Protein AF-A0A4U0YJL1-F1 (afdb_monomer_lite)

Organism: NCBI:txid653930

Radius of gyration: 24.0 Å; chains: 1; bounding box: 56×60×81 Å

Foldseek 3Di:
DDDDPPPPPPVVPPDPDDDDDDDDDDPPDPPVVVVVVVVVVVVVVVVVVPPDDDDDPPDPPVVVVVLVVLLCVLVVLLCVLLQLLQVVLLVDDPVVLVVLLVVLVVLLLLLLLLLLQQCLVQVPDPVSVVVLLVLLLLLLVLLLVLLLVLLQVVWDFFDDDDDDPPPPVVVVQLVVVLVSSVVSSNNSSVVNVVVCCVPPVNVVSNPLVVSLSSSSSSNSSVVNPDDDDPVLPPPSLVVLLVSLLVSLLVSLVVSCVVVVDDSLLSQLLSLLQLVLSNSLSLCCVLVNSSRSSSSNSNSSVLCVVLLVCLQPPCNGRVSSSLSSNGLCLQPSCLVSNPNRHPPVCSSSSNSRNVVSNVRRSSRSSSSSSVD

Secondary structure (DSSP, 8-state):
---SSSSSSSSSSS---------------HHHHHHHHHHHHHHHHHHHHT----------HHHHHHHHHHHHHHHHHHHHHHHHHHHHHHHS-HHHHHHHHHTHHHHHHHHHHHHHHHHTTGGGSHHHHHHHHHHHHHHHHHHHHHHHHHHGGG--PPPP-------TTTTHHHHHHHHHHHHHHHHHHHHHHTTGGGSHHHHHHT-HHHHHHHHHHHHHHHHTT----GGGG-HHHHHHHHHHHHHHHHHHHHHHHHH---HHHHHHHHTSTT-HHHHHHHHHHHH-HHHHHHHHHHHHHHHHHHHHHHHHHTTT-HHHHHHHHGGGGGTTSHHHHHHHS-GGGHHHHHHHHHHHHHHHHHHHHHHHTT-

InterPro domains:
  IPR005642 Lysine exporter LysO [PF03956] (206-367)
  IPR005642 Lysine exporter LysO [PTHR35804] (76-370)

pLDDT: mean 77.35, std 21.07, range [23.14, 98.25]

Sequence (371 aa):
MPGFCFQALEAERRSNTITASCRTIPVSSGYKVKTLCAIVRALHDLKKSLRLSSFHFSIKSCSVSAQLSNILAAILPILLSLLVGYLVGKRLPKPVVKPLLRCITPVVWIILFVIGLDSGATFSSLASGMEVLKQSALYAFTISAVVFACLMPLNRPGTAQEDSPGGWLGLWHPVKECLIAFGLVLLGAFAWRLQWHDNGIGAALINISGWLYALLFLIGLDLAQVVISRSWLAPRVLKIPLVVMLASMLAGVLLSWITGERLAVALALSTGFGWFSLSGALAGQYLGEAYGSVALLTDLMRELIGLTVVFMLGRNFANSSIGVCGATAMDTTLPFVRQACHYEYVPTAIISGLILTIAAPFFMLFFLSFV

Structure (mmCIF, N/CA/C/O backbone):
data_AF-A0A4U0YJL1-F1
#
_entry.id   AF-A0A4U0YJL1-F1
#
loop_
_atom_site.group_PDB
_atom_site.id
_atom_site.type_symbol
_atom_site.label_atom_id
_atom_site.label_alt_id
_atom_site.label_comp_id
_atom_site.label_asym_id
_atom_site.label_entity_id
_atom_site.label_seq_id
_atom_site.pdbx_PDB_ins_code
_atom_site.Cartn_x
_atom_site.Cartn_y
_atom_site.Cartn_z
_atom_site.occupancy
_atom_site.B_iso_or_equiv
_atom_site.auth_seq_id
_atom_site.auth_comp_id
_atom_site.auth_asym_id
_atom_site.auth_atom_id
_atom_site.pdbx_PDB_model_num
ATOM 1 N N . MET A 1 1 ? -21.663 27.249 -34.106 1.00 27.66 1 MET A N 1
ATOM 2 C CA . MET A 1 1 ? -21.865 26.720 -35.471 1.00 27.66 1 MET A CA 1
ATOM 3 C C . MET A 1 1 ? -20.709 25.775 -35.784 1.00 27.66 1 MET A C 1
ATOM 5 O O . MET A 1 1 ? -19.583 26.252 -35.843 1.00 27.66 1 MET A O 1
ATOM 9 N N . PRO A 1 2 ? -20.941 24.452 -35.840 1.00 30.98 2 PRO A N 1
ATOM 10 C CA . PRO A 1 2 ? -19.898 23.449 -36.042 1.00 30.98 2 PRO A CA 1
ATOM 11 C C . PRO A 1 2 ? -19.727 23.147 -37.538 1.00 30.98 2 PRO A C 1
ATOM 13 O O . PRO A 1 2 ? -20.715 22.946 -38.236 1.00 30.98 2 PRO A O 1
ATOM 16 N N . GLY A 1 3 ? -18.488 23.113 -38.034 1.00 32.19 3 GLY A N 1
ATOM 17 C CA . GLY A 1 3 ? -18.248 22.927 -39.470 1.00 32.19 3 GLY A CA 1
ATOM 18 C C . GLY A 1 3 ? -16.808 22.651 -39.895 1.00 32.19 3 GLY A C 1
ATOM 19 O O . GLY A 1 3 ? -16.464 23.013 -41.008 1.00 32.19 3 GLY A O 1
ATOM 20 N N . PHE A 1 4 ? -15.965 22.036 -39.051 1.00 30.52 4 PHE A N 1
ATOM 21 C CA . PHE A 1 4 ? -14.590 21.683 -39.459 1.00 30.52 4 PHE A CA 1
ATOM 22 C C . PHE A 1 4 ? -14.041 20.336 -38.945 1.00 30.52 4 PHE A C 1
ATOM 24 O O . PHE A 1 4 ? -12.902 19.999 -39.241 1.00 30.52 4 PHE A O 1
ATOM 31 N N . CYS A 1 5 ? -14.837 19.511 -38.250 1.00 30.34 5 CYS A N 1
ATOM 32 C CA . CYS A 1 5 ? -14.374 18.202 -37.745 1.00 30.34 5 CYS A CA 1
ATOM 33 C C . CYS A 1 5 ? -14.858 16.992 -38.580 1.00 30.34 5 CYS A C 1
ATOM 35 O O . CYS A 1 5 ? -14.596 15.848 -38.227 1.00 30.34 5 CYS A O 1
ATOM 37 N N . PHE A 1 6 ? -15.571 17.219 -39.693 1.00 30.83 6 PHE A N 1
ATOM 38 C CA . PHE A 1 6 ? -16.243 16.149 -40.452 1.00 30.83 6 PHE A CA 1
ATOM 39 C C . PHE A 1 6 ? -15.461 15.635 -41.680 1.00 30.83 6 PHE A C 1
ATOM 41 O O . PHE A 1 6 ? -15.874 14.665 -42.295 1.00 30.83 6 PHE A O 1
ATOM 48 N N . GLN A 1 7 ? -14.305 16.218 -42.027 1.00 32.03 7 GLN A N 1
ATOM 49 C CA . GLN A 1 7 ? -13.545 15.823 -43.231 1.00 32.03 7 GLN A CA 1
ATOM 50 C C . GLN A 1 7 ? -12.387 14.836 -42.996 1.00 32.03 7 GLN A C 1
ATOM 52 O O . GLN A 1 7 ? -11.824 14.338 -43.966 1.00 32.03 7 GLN A O 1
ATOM 57 N N . ALA A 1 8 ? -12.060 14.479 -41.749 1.00 30.86 8 ALA A N 1
ATOM 58 C CA . ALA A 1 8 ? -11.008 13.492 -41.462 1.00 30.86 8 ALA A CA 1
ATOM 59 C C . ALA A 1 8 ? -11.530 12.048 -41.293 1.00 30.86 8 ALA A C 1
ATOM 61 O O . ALA A 1 8 ? -10.750 11.106 -41.358 1.00 30.86 8 ALA A O 1
ATOM 62 N N . LEU A 1 9 ? -12.844 11.853 -41.122 1.00 31.67 9 LEU A N 1
ATOM 63 C CA . LEU A 1 9 ? -13.452 10.537 -40.855 1.00 31.67 9 LEU A CA 1
ATOM 64 C C . LEU A 1 9 ? -14.005 9.823 -42.102 1.00 31.67 9 LEU A C 1
ATOM 66 O O . LEU A 1 9 ? -14.476 8.691 -42.007 1.00 31.67 9 LEU A O 1
ATOM 70 N N . GLU A 1 10 ? -13.923 10.447 -43.279 1.00 31.47 10 GLU A N 1
ATOM 71 C CA . GLU A 1 10 ? -14.532 9.925 -44.513 1.00 31.47 10 GLU A CA 1
ATOM 72 C C . GLU A 1 10 ? -13.505 9.417 -45.547 1.00 31.47 10 GLU A C 1
ATOM 74 O O . GLU A 1 10 ? -13.876 8.776 -46.530 1.00 31.47 10 GLU A O 1
ATOM 79 N N . ALA A 1 11 ? -12.203 9.603 -45.286 1.00 28.95 11 ALA A N 1
ATOM 80 C CA . ALA A 1 11 ? -11.114 9.122 -46.145 1.00 28.95 11 ALA A CA 1
ATOM 81 C C . ALA A 1 11 ? -10.660 7.678 -45.840 1.00 28.95 11 ALA A C 1
ATOM 83 O O . ALA A 1 11 ? -10.087 7.021 -46.705 1.00 28.95 11 ALA A O 1
ATOM 84 N N . GLU A 1 12 ? -10.967 7.135 -44.658 1.00 31.17 12 GLU A N 1
ATOM 85 C CA . GLU A 1 12 ? -10.506 5.796 -44.244 1.00 31.17 12 GLU A CA 1
ATOM 86 C C . GLU A 1 12 ? -11.541 4.682 -44.505 1.00 31.17 12 GLU A C 1
ATOM 88 O O . GLU A 1 12 ? -11.289 3.497 -44.302 1.00 31.17 12 GLU A O 1
ATOM 93 N N . ARG A 1 13 ? -12.718 5.039 -45.042 1.00 28.03 13 ARG A N 1
ATOM 94 C CA . ARG A 1 13 ? -13.830 4.103 -45.297 1.00 28.03 13 ARG A CA 1
ATOM 95 C C . ARG A 1 13 ? -13.840 3.476 -46.699 1.00 28.03 13 ARG A C 1
ATOM 97 O O . ARG A 1 13 ? -14.778 2.748 -47.017 1.00 28.03 13 ARG A O 1
ATOM 104 N N . ARG A 1 14 ? -12.840 3.745 -47.552 1.00 29.80 14 ARG A N 1
ATOM 105 C CA . ARG A 1 14 ? -12.815 3.291 -48.964 1.00 29.80 14 ARG A CA 1
ATOM 106 C C . ARG A 1 14 ? -11.673 2.358 -49.387 1.00 29.80 14 ARG A C 1
ATOM 108 O O . ARG A 1 14 ? -11.650 1.982 -50.552 1.00 29.80 14 ARG A O 1
ATOM 115 N N . SER A 1 15 ? -10.817 1.881 -48.484 1.00 30.56 15 SER A N 1
ATOM 116 C CA . SER A 1 15 ? -9.787 0.882 -48.831 1.00 30.56 15 SER A CA 1
ATOM 117 C C . SER A 1 15 ? -9.902 -0.371 -47.972 1.00 30.56 15 SER A C 1
ATOM 119 O O . SER A 1 15 ? -9.110 -0.602 -47.068 1.00 30.56 15 SER A O 1
ATOM 121 N N . ASN A 1 16 ? -10.909 -1.194 -48.265 1.00 30.31 16 ASN A N 1
ATOM 122 C CA . ASN A 1 16 ? -11.100 -2.501 -47.643 1.00 30.31 16 ASN A CA 1
ATOM 123 C C . ASN A 1 16 ? -11.061 -3.588 -48.725 1.00 30.31 16 ASN A C 1
ATOM 125 O O . ASN A 1 16 ? -12.113 -4.024 -49.181 1.00 30.31 16 ASN A O 1
ATOM 129 N N . THR A 1 17 ? -9.877 -4.020 -49.182 1.00 29.83 17 THR A N 1
ATOM 130 C CA . THR A 1 17 ? -9.726 -5.322 -49.873 1.00 29.83 17 THR A CA 1
ATOM 131 C C . THR A 1 17 ? -8.270 -5.806 -49.905 1.00 29.83 17 THR A C 1
ATOM 133 O O . THR A 1 17 ? -7.644 -5.801 -50.955 1.00 29.83 17 THR A O 1
ATOM 136 N N . ILE A 1 18 ? -7.710 -6.271 -48.781 1.00 28.45 18 ILE A N 1
ATOM 137 C CA . ILE A 1 18 ? -6.584 -7.223 -48.832 1.00 28.45 18 ILE A CA 1
ATOM 138 C C . ILE A 1 18 ? -6.816 -8.317 -47.786 1.00 28.45 18 ILE A C 1
ATOM 140 O O . ILE A 1 18 ? -6.882 -8.078 -46.584 1.00 28.45 18 ILE A O 1
ATOM 144 N N . THR A 1 19 ? -6.984 -9.529 -48.301 1.00 27.89 19 THR A N 1
ATOM 145 C CA . THR A 1 19 ? -7.097 -10.827 -47.631 1.00 27.89 19 THR A CA 1
ATOM 146 C C . THR A 1 19 ? -6.155 -10.988 -46.433 1.00 27.89 19 THR A C 1
ATOM 148 O O . THR A 1 19 ? -4.940 -11.105 -46.599 1.00 27.89 19 THR A O 1
ATOM 151 N N . ALA A 1 20 ? -6.719 -11.070 -45.224 1.00 27.89 20 ALA A N 1
ATOM 152 C CA . ALA A 1 20 ? -5.988 -11.421 -44.012 1.00 27.89 20 ALA A CA 1
ATOM 153 C C . ALA A 1 20 ? -5.677 -12.929 -43.996 1.00 27.89 20 ALA A C 1
ATOM 155 O O . ALA A 1 20 ? -6.536 -13.765 -43.715 1.00 27.89 20 ALA A O 1
ATOM 156 N N . SER A 1 21 ? -4.427 -13.270 -44.308 1.00 23.64 21 SER A N 1
ATOM 157 C CA . SER A 1 21 ? -3.859 -14.594 -44.061 1.00 23.64 21 SER A CA 1
ATOM 158 C C . SER A 1 21 ? -3.691 -14.788 -42.553 1.00 23.64 21 SER A C 1
ATOM 160 O O . SER A 1 21 ? -2.898 -14.110 -41.898 1.00 23.64 21 SER A O 1
ATOM 162 N N . CYS A 1 22 ? -4.482 -15.698 -41.992 1.00 24.08 22 CYS A N 1
ATOM 163 C CA . CYS A 1 22 ? -4.437 -16.090 -40.593 1.00 24.08 22 CYS A CA 1
ATOM 164 C C . CYS A 1 22 ? -3.150 -16.903 -40.343 1.00 24.08 22 CYS A C 1
ATOM 166 O O . CYS A 1 22 ? -3.126 -18.118 -40.535 1.00 24.08 22 CYS A O 1
ATOM 168 N N . ARG A 1 23 ? -2.050 -16.249 -39.941 1.00 23.14 23 ARG A N 1
ATOM 169 C CA . ARG A 1 23 ? -0.886 -16.955 -39.381 1.00 23.14 23 ARG A CA 1
ATOM 170 C C . ARG A 1 23 ? -1.176 -17.318 -37.930 1.00 23.14 23 ARG A C 1
ATOM 172 O O . ARG A 1 23 ? -1.026 -16.515 -37.017 1.00 23.14 23 ARG A O 1
ATOM 179 N N . THR A 1 24 ? -1.579 -18.566 -37.746 1.00 26.48 24 THR A N 1
ATOM 180 C CA . THR A 1 24 ? -1.563 -19.292 -36.478 1.00 26.48 24 THR A CA 1
ATOM 181 C C . THR A 1 24 ? -0.169 -19.242 -35.845 1.00 26.48 24 THR A C 1
ATOM 183 O O . THR A 1 24 ? 0.785 -19.780 -36.407 1.00 26.48 24 THR A O 1
ATOM 186 N N . ILE A 1 25 ? -0.055 -18.639 -34.662 1.00 25.47 25 ILE A N 1
ATOM 187 C CA . ILE A 1 25 ? 1.076 -18.855 -33.750 1.00 25.47 25 ILE A CA 1
ATOM 188 C C . ILE A 1 25 ? 0.811 -20.194 -33.039 1.00 25.47 25 ILE A C 1
ATOM 190 O O . ILE A 1 25 ? -0.226 -20.325 -32.382 1.00 25.47 25 ILE A O 1
ATOM 194 N N . PRO A 1 26 ? 1.679 -21.215 -33.156 1.00 26.78 26 PRO A N 1
ATOM 195 C CA . PRO A 1 26 ? 1.437 -22.499 -32.517 1.00 26.78 26 PRO A CA 1
ATOM 196 C C . PRO A 1 26 ? 1.794 -22.407 -31.029 1.00 26.78 26 PRO A C 1
ATOM 198 O O . PRO A 1 26 ? 2.960 -22.478 -30.644 1.00 26.78 26 PRO A O 1
ATOM 201 N N . VAL A 1 27 ? 0.783 -22.282 -30.165 1.00 32.94 27 VAL A N 1
ATOM 202 C CA . VAL A 1 27 ? 0.954 -22.505 -28.722 1.00 32.94 27 VAL A CA 1
ATOM 203 C C . VAL A 1 27 ? 1.063 -24.010 -28.484 1.00 32.94 27 VAL A C 1
ATOM 205 O O . VAL A 1 27 ? 0.084 -24.734 -28.304 1.00 32.94 27 VAL A O 1
ATOM 208 N N . SER A 1 28 ? 2.303 -24.483 -28.498 1.00 31.45 28 SER A N 1
ATOM 209 C CA . SER A 1 28 ? 2.712 -25.802 -28.029 1.00 31.45 28 SER A CA 1
ATOM 210 C C . SER A 1 28 ? 2.463 -25.929 -26.515 1.00 31.45 28 SER A C 1
ATOM 212 O O . SER A 1 28 ? 3.336 -25.651 -25.694 1.00 31.45 28 SER A O 1
ATOM 214 N N . SER A 1 29 ? 1.265 -26.365 -26.114 1.00 35.97 29 SER A N 1
ATOM 215 C CA . SER A 1 29 ? 1.038 -26.923 -24.769 1.00 35.97 29 SER A CA 1
ATOM 216 C C . SER A 1 29 ? -0.163 -27.878 -24.724 1.00 35.97 29 SER A C 1
ATOM 218 O O . SER A 1 29 ? -1.090 -27.735 -23.929 1.00 35.97 29 SER A O 1
ATOM 220 N N . GLY A 1 30 ? -0.154 -28.900 -25.586 1.00 34.06 30 GLY A N 1
ATOM 221 C CA . GLY A 1 30 ? -1.216 -29.918 -25.666 1.00 34.06 30 GLY A CA 1
ATOM 222 C C . GLY A 1 30 ? -1.377 -30.802 -24.416 1.00 34.06 30 GLY A C 1
ATOM 223 O O . GLY A 1 30 ? -2.385 -31.494 -24.283 1.00 34.06 30 GLY A O 1
ATOM 224 N N . TYR A 1 31 ? -0.427 -30.760 -23.474 1.00 32.09 31 TYR A N 1
ATOM 225 C CA . TYR A 1 31 ? -0.461 -31.586 -22.262 1.00 32.09 31 TYR A CA 1
ATOM 226 C C . TYR A 1 31 ? -1.196 -30.932 -21.080 1.00 32.09 31 TYR A C 1
ATOM 228 O O . TYR A 1 31 ? -1.848 -31.640 -20.318 1.00 32.09 31 TYR A O 1
ATOM 236 N N . LYS A 1 32 ? -1.192 -29.595 -20.946 1.00 40.09 32 LYS A N 1
ATOM 237 C CA . LYS A 1 32 ? -1.897 -28.906 -19.842 1.00 40.09 32 LYS A CA 1
ATOM 238 C C . LYS A 1 32 ? -3.412 -28.785 -20.070 1.00 40.09 32 LYS A C 1
ATOM 240 O O . LYS A 1 32 ? -4.177 -28.769 -19.109 1.00 40.09 32 LYS A O 1
ATOM 245 N N . VAL A 1 33 ? -3.859 -28.776 -21.330 1.00 45.12 33 VAL A N 1
ATOM 246 C CA . VAL A 1 33 ? -5.280 -28.627 -21.705 1.00 45.12 33 VAL A CA 1
ATOM 247 C C . VAL A 1 33 ? -6.111 -29.870 -21.360 1.00 45.12 33 VAL A C 1
ATOM 249 O O . VAL A 1 33 ? -7.264 -29.746 -20.950 1.00 45.12 33 VAL A O 1
ATOM 252 N N . LYS A 1 34 ? -5.535 -31.078 -21.460 1.00 37.28 34 LYS A N 1
ATOM 253 C CA . LYS A 1 34 ? -6.260 -32.330 -21.173 1.00 37.28 34 LYS A CA 1
ATOM 254 C C . LYS A 1 34 ? -6.580 -32.492 -19.684 1.00 37.28 34 LYS A C 1
ATOM 256 O O . LYS A 1 34 ? -7.707 -32.851 -19.349 1.00 37.28 34 LYS A O 1
ATOM 261 N N . THR A 1 35 ? -5.640 -32.149 -18.801 1.00 43.28 35 THR A N 1
ATOM 262 C CA . THR A 1 35 ? -5.840 -32.192 -17.342 1.00 43.28 35 THR A CA 1
ATOM 263 C C . THR A 1 35 ? -6.870 -31.155 -16.887 1.00 43.28 35 THR A C 1
ATOM 265 O O . THR A 1 35 ? -7.720 -31.450 -16.051 1.00 43.28 35 THR A O 1
ATOM 268 N N . LEU A 1 36 ? -6.871 -29.969 -17.505 1.00 43.31 36 LEU A N 1
ATOM 269 C CA . LEU A 1 36 ? -7.849 -28.915 -17.226 1.00 43.31 36 LEU A CA 1
ATOM 270 C C . LEU A 1 36 ? -9.262 -29.290 -17.712 1.00 43.31 36 LEU A C 1
ATOM 272 O O . LEU A 1 36 ? -10.237 -29.090 -16.992 1.00 43.31 36 LEU A O 1
ATOM 276 N N . CYS A 1 37 ? -9.380 -29.910 -18.893 1.00 43.81 37 CYS A N 1
ATOM 277 C CA . CYS A 1 37 ? -10.652 -30.433 -19.410 1.00 43.81 37 CYS A CA 1
ATOM 278 C C . CYS A 1 37 ? -11.257 -31.526 -18.516 1.00 43.81 37 CYS A C 1
ATOM 280 O O . CYS A 1 37 ? -12.480 -31.606 -18.409 1.00 43.81 37 CYS A O 1
ATOM 282 N N . ALA A 1 38 ? -10.422 -32.357 -17.884 1.00 47.56 38 ALA A N 1
ATOM 283 C CA . ALA A 1 38 ? -10.876 -33.397 -16.963 1.00 47.56 38 ALA A CA 1
ATOM 284 C C . ALA A 1 38 ? -11.448 -32.803 -15.663 1.00 47.56 38 ALA A C 1
ATOM 286 O O . ALA A 1 38 ? -12.509 -33.227 -15.211 1.00 47.56 38 ALA A O 1
ATOM 287 N N . ILE A 1 39 ? -10.806 -31.765 -15.115 1.00 49.09 39 ILE A N 1
ATOM 288 C CA . ILE A 1 39 ? -11.263 -31.066 -13.902 1.00 49.09 39 ILE A CA 1
ATOM 289 C C . ILE A 1 39 ? -12.550 -30.272 -14.174 1.00 49.09 39 ILE A C 1
ATOM 291 O O . ILE A 1 39 ? -13.485 -30.314 -13.377 1.00 49.09 39 ILE A O 1
ATOM 295 N N . VAL A 1 40 ? -12.650 -29.605 -15.329 1.00 49.06 40 VAL A N 1
ATOM 296 C CA . VAL A 1 40 ? -13.860 -28.865 -15.733 1.00 49.06 40 VAL A CA 1
ATOM 297 C C . VAL A 1 40 ? -15.042 -29.807 -15.981 1.00 49.06 40 VAL A C 1
ATOM 299 O O . VAL A 1 40 ? -16.160 -29.484 -15.584 1.00 49.06 40 VAL A O 1
ATOM 302 N N . ARG A 1 41 ? -14.814 -30.995 -16.563 1.00 52.41 41 ARG A N 1
ATOM 303 C CA . ARG A 1 41 ? -15.857 -32.030 -16.685 1.00 52.41 41 ARG A CA 1
ATOM 304 C C . ARG A 1 41 ? -16.306 -32.561 -15.325 1.00 52.41 41 ARG A C 1
ATOM 306 O O . ARG A 1 41 ? -17.505 -32.615 -15.088 1.00 52.41 41 ARG A O 1
ATOM 313 N N . ALA A 1 42 ? -15.373 -32.837 -14.412 1.00 49.50 42 ALA A N 1
ATOM 314 C CA . ALA A 1 42 ? -15.702 -33.283 -13.057 1.00 49.50 42 ALA A CA 1
ATOM 315 C C . ALA A 1 42 ? -16.530 -32.240 -12.276 1.00 49.50 42 ALA A C 1
ATOM 317 O O . ALA A 1 42 ? -17.482 -32.597 -11.586 1.00 49.50 42 ALA A O 1
ATOM 318 N N . LEU A 1 43 ? -16.229 -30.945 -12.431 1.00 47.34 43 LEU A N 1
ATOM 319 C CA . LEU A 1 43 ? -16.996 -29.848 -11.821 1.00 47.34 43 LEU A CA 1
ATOM 320 C C . LEU A 1 43 ? -18.366 -29.635 -12.488 1.00 47.34 43 LEU A C 1
ATOM 322 O O . LEU A 1 43 ? -19.338 -29.292 -11.812 1.00 47.34 43 LEU A O 1
ATOM 326 N N . HIS A 1 44 ? -18.466 -29.865 -13.799 1.00 50.06 44 HIS A N 1
ATOM 327 C CA . HIS A 1 44 ? -19.732 -29.821 -14.533 1.00 50.06 44 HIS A CA 1
ATOM 328 C C . HIS A 1 44 ? -20.667 -30.976 -14.132 1.00 50.06 44 HIS A C 1
ATOM 330 O O . HIS A 1 44 ? -21.866 -30.757 -13.941 1.00 50.06 44 HIS A O 1
ATOM 336 N N . ASP A 1 45 ? -20.124 -32.176 -13.919 1.00 53.38 45 ASP A N 1
ATOM 337 C CA . ASP A 1 45 ? -20.879 -33.329 -13.417 1.00 53.38 45 ASP A CA 1
ATOM 338 C C . ASP A 1 45 ? -21.306 -33.138 -11.950 1.00 53.38 45 ASP A C 1
ATOM 340 O O . ASP A 1 45 ? -22.438 -33.474 -11.590 1.00 53.38 45 ASP A O 1
ATOM 344 N N . LEU A 1 46 ? -20.484 -32.469 -11.126 1.00 49.22 46 LEU A N 1
ATOM 345 C CA . LEU A 1 46 ? -20.856 -32.067 -9.760 1.00 49.22 46 LEU A CA 1
ATOM 346 C C . LEU A 1 46 ? -22.021 -31.059 -9.746 1.00 49.22 46 LEU A C 1
ATOM 348 O O . LEU A 1 46 ? -22.946 -31.180 -8.942 1.00 49.22 46 LEU A O 1
ATOM 352 N N . LYS A 1 47 ? -22.020 -30.091 -10.674 1.00 45.53 47 LYS A N 1
ATOM 353 C CA . LYS A 1 47 ? -23.105 -29.107 -10.849 1.00 45.53 47 LYS A CA 1
ATOM 354 C C . LYS A 1 47 ? -24.410 -29.763 -11.306 1.00 45.53 47 LYS A C 1
ATOM 356 O O . LYS A 1 47 ? -25.485 -29.347 -10.878 1.00 45.53 47 LYS A O 1
ATOM 361 N N . LYS A 1 48 ? -24.329 -30.801 -12.145 1.00 50.78 48 LYS A N 1
ATOM 362 C CA . LYS A 1 48 ? -25.496 -31.570 -12.608 1.00 50.78 48 LYS A CA 1
ATOM 363 C C . LYS A 1 48 ? -26.128 -32.397 -11.479 1.00 50.78 48 LYS A C 1
ATOM 365 O O . LYS A 1 48 ? -27.344 -32.567 -11.470 1.00 50.78 48 LYS A O 1
ATOM 370 N N . SER A 1 49 ? -25.323 -32.836 -10.508 1.00 47.50 49 SER A N 1
ATOM 371 C CA . SER A 1 49 ? -25.774 -33.568 -9.314 1.00 47.50 49 SER A CA 1
ATOM 372 C C . SER A 1 49 ? -26.541 -32.689 -8.307 1.00 47.50 49 SER A C 1
ATOM 374 O O . SER A 1 49 ? -27.441 -33.167 -7.624 1.00 47.50 49 SER A O 1
ATOM 376 N N . LEU A 1 50 ? -26.256 -31.381 -8.249 1.00 48.59 50 LEU A N 1
ATOM 377 C CA . LEU A 1 50 ? -26.730 -30.489 -7.177 1.00 48.59 50 LEU A CA 1
ATOM 378 C C . LEU A 1 50 ? -28.057 -29.737 -7.431 1.00 48.59 50 LEU A C 1
ATOM 380 O O . LEU A 1 50 ? -28.406 -28.913 -6.596 1.00 48.59 50 LEU A O 1
ATOM 384 N N . ARG A 1 51 ? -28.795 -29.994 -8.532 1.00 44.03 51 ARG A N 1
ATOM 385 C CA . ARG A 1 51 ? -30.130 -29.409 -8.880 1.00 44.03 51 ARG A CA 1
ATOM 386 C C . ARG A 1 51 ? -30.459 -28.044 -8.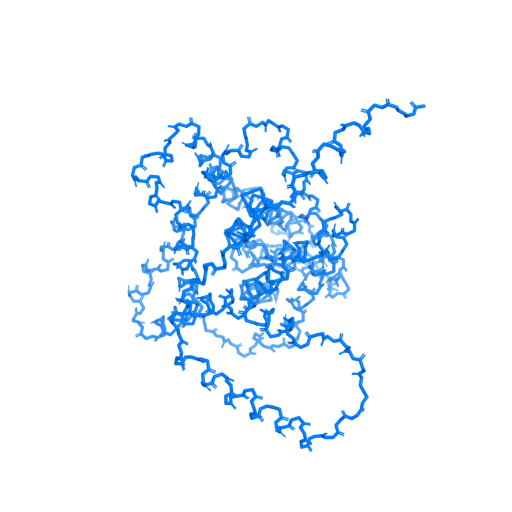222 1.00 44.03 51 ARG A C 1
ATOM 388 O O . ARG A 1 51 ? -31.510 -27.879 -7.611 1.00 44.03 51 ARG A O 1
ATOM 395 N N . LEU A 1 52 ? -29.596 -27.040 -8.372 1.00 41.69 52 LEU A N 1
ATOM 396 C CA . LEU A 1 52 ? -29.886 -25.676 -7.918 1.00 41.69 52 LEU A CA 1
ATOM 397 C C . LEU A 1 52 ? -30.427 -24.872 -9.100 1.00 41.69 52 LEU A C 1
ATOM 399 O O . LEU A 1 52 ? -29.685 -24.396 -9.959 1.00 41.69 52 LEU A O 1
ATOM 403 N N . SER A 1 53 ? -31.755 -24.798 -9.170 1.00 38.62 53 SER A N 1
ATOM 404 C CA . SER A 1 53 ? -32.499 -23.985 -10.125 1.00 38.62 53 SER A CA 1
ATOM 405 C C . SER A 1 53 ? -32.648 -22.545 -9.628 1.00 38.62 53 SER A C 1
ATOM 407 O O . SER A 1 53 ? -33.066 -22.311 -8.498 1.00 38.62 53 SER A O 1
ATOM 409 N N . SER A 1 54 ? -32.424 -21.610 -10.552 1.00 34.69 54 SER A N 1
ATOM 410 C CA . SER A 1 54 ? -32.659 -20.160 -10.479 1.00 34.69 54 SER A CA 1
ATOM 411 C C . SER A 1 54 ? -31.491 -19.304 -9.967 1.00 34.69 54 SER A C 1
ATOM 413 O O . SER A 1 54 ? -31.305 -19.085 -8.783 1.00 34.69 54 SER A O 1
ATOM 415 N N . PHE A 1 55 ? -30.692 -18.816 -10.919 1.00 31.00 55 PHE A N 1
ATOM 416 C CA . PHE A 1 55 ? -30.282 -17.412 -11.044 1.00 31.00 55 PHE A CA 1
ATOM 417 C C . PHE A 1 55 ? -29.696 -17.263 -12.457 1.00 31.00 55 PHE A C 1
ATOM 419 O O . PHE A 1 55 ? -28.673 -17.861 -12.794 1.00 31.00 55 PHE A O 1
ATOM 426 N N . HIS A 1 56 ? -30.411 -16.564 -13.340 1.00 29.56 56 HIS A N 1
ATOM 427 C CA . HIS A 1 56 ? -30.067 -16.456 -14.760 1.00 29.56 56 HIS A CA 1
ATOM 428 C C . HIS A 1 56 ? -29.038 -15.333 -14.961 1.00 29.56 56 HIS A C 1
ATOM 430 O O . HIS A 1 56 ? -29.368 -14.225 -15.366 1.00 29.56 56 HIS A O 1
ATOM 436 N N . PHE A 1 57 ? -27.773 -15.611 -14.640 1.00 33.03 57 PHE A N 1
ATOM 437 C CA . PHE A 1 57 ? -26.649 -14.762 -15.031 1.00 33.03 57 PHE A CA 1
ATOM 438 C C . PHE A 1 57 ? -26.119 -15.280 -16.370 1.00 33.03 57 PHE A C 1
ATOM 440 O O . PHE A 1 57 ? -25.367 -16.254 -16.430 1.00 33.03 57 PHE A O 1
ATOM 447 N N . SER A 1 58 ? -26.575 -14.675 -17.468 1.00 28.73 58 SER A N 1
ATOM 448 C CA . SER A 1 58 ? -26.103 -14.996 -18.816 1.00 28.73 58 SER A CA 1
ATOM 449 C C . SER A 1 58 ? -24.710 -14.401 -19.038 1.00 28.73 58 SER A C 1
ATOM 451 O O . SER A 1 58 ? -24.542 -13.454 -19.805 1.00 28.73 58 SER A O 1
ATOM 453 N N . ILE A 1 59 ? -23.688 -14.956 -18.378 1.00 41.38 59 ILE A N 1
ATOM 454 C CA . ILE A 1 59 ? -22.310 -14.751 -18.824 1.00 41.38 59 ILE A CA 1
ATOM 455 C C . ILE A 1 59 ? -22.055 -15.705 -19.981 1.00 41.38 59 ILE A C 1
ATOM 457 O O . ILE A 1 59 ? -22.176 -16.924 -19.835 1.00 41.38 59 ILE A O 1
ATOM 461 N N . LYS A 1 60 ? -21.653 -15.162 -21.133 1.00 36.75 60 LYS A N 1
ATOM 462 C CA . LYS A 1 60 ? -21.029 -15.949 -22.202 1.00 36.75 60 LYS A CA 1
ATOM 463 C C . LYS A 1 60 ? -19.914 -16.801 -21.580 1.00 36.75 60 LYS A C 1
ATOM 465 O O . LYS A 1 60 ? -18.876 -16.267 -21.197 1.00 36.75 60 LYS A O 1
ATOM 470 N N . SER A 1 61 ? -20.112 -18.119 -21.495 1.00 43.91 61 SER A N 1
ATOM 471 C CA . SER A 1 61 ? -19.155 -19.059 -20.879 1.00 43.91 61 SER A CA 1
ATOM 472 C C . SER A 1 61 ? -17.750 -18.990 -21.492 1.00 43.91 61 SER A C 1
ATOM 474 O O . SER A 1 61 ? -16.780 -19.262 -20.797 1.00 43.91 61 SER A O 1
ATOM 476 N N . CYS A 1 62 ? -17.628 -18.560 -22.754 1.00 41.28 62 CYS A N 1
ATOM 477 C CA . CYS A 1 62 ? -16.340 -18.370 -23.427 1.00 41.28 62 CYS A CA 1
ATOM 478 C C . CYS A 1 62 ? -15.545 -17.162 -22.894 1.00 41.28 62 CYS A C 1
ATOM 480 O O . CYS A 1 62 ? -14.321 -17.142 -22.987 1.00 41.28 62 CYS A O 1
ATOM 482 N N . SER A 1 63 ? -16.232 -16.167 -22.323 1.00 55.19 63 SER A N 1
ATOM 483 C CA . SER A 1 63 ? -15.588 -15.022 -21.683 1.00 55.19 63 SER A CA 1
ATOM 484 C C . SER A 1 63 ? -15.048 -15.442 -20.318 1.00 55.19 63 SER A C 1
ATOM 486 O O . SER A 1 63 ? -13.853 -15.311 -20.076 1.00 55.19 63 SER A O 1
ATOM 488 N N . VAL A 1 64 ? -15.894 -16.056 -19.477 1.00 60.88 64 VAL A N 1
ATOM 489 C CA . VAL A 1 64 ? -15.544 -16.435 -18.093 1.00 60.88 64 VAL A CA 1
ATOM 490 C C . VAL A 1 64 ? -14.321 -17.335 -18.041 1.00 60.88 64 VAL A C 1
ATOM 492 O O . VAL A 1 64 ? -13.455 -17.129 -17.199 1.00 60.88 64 VAL A O 1
ATOM 495 N N . SER A 1 65 ? -14.223 -18.321 -18.936 1.00 64.19 65 SER A N 1
ATOM 496 C CA . SER A 1 65 ? -13.062 -19.212 -18.977 1.00 64.19 65 SER A CA 1
ATOM 497 C C . SER A 1 65 ? -11.772 -18.471 -19.330 1.00 64.19 65 SER A C 1
ATOM 499 O O . SER A 1 65 ? -10.732 -18.783 -18.759 1.00 64.19 65 SER A O 1
ATOM 501 N N . ALA A 1 66 ? -11.847 -17.481 -20.227 1.00 68.38 66 ALA A N 1
ATOM 502 C CA . ALA A 1 66 ? -10.706 -16.663 -20.635 1.00 68.38 66 ALA A CA 1
ATOM 503 C C . ALA A 1 66 ? -10.303 -15.654 -19.544 1.00 68.38 66 ALA A C 1
ATOM 505 O O . ALA A 1 66 ? -9.122 -15.498 -19.240 1.00 68.38 66 ALA A O 1
ATOM 506 N N . GLN A 1 67 ? -11.274 -15.020 -18.883 1.00 68.06 67 GLN A N 1
ATOM 507 C CA . GLN A 1 67 ? -10.998 -14.151 -17.736 1.00 68.06 67 GLN A CA 1
ATOM 508 C C . GLN A 1 67 ? -10.437 -14.941 -16.556 1.00 68.06 67 GLN A C 1
ATOM 510 O O . GLN A 1 67 ? -9.448 -14.526 -15.964 1.00 68.06 67 GLN A O 1
ATOM 515 N N . LEU A 1 68 ? -10.989 -16.120 -16.260 1.00 73.06 68 LEU A N 1
ATOM 516 C CA . LEU A 1 68 ? -10.456 -16.997 -15.220 1.00 73.06 68 LEU A CA 1
ATOM 517 C C . LEU A 1 68 ? -9.029 -17.453 -15.545 1.00 73.06 68 LEU A C 1
ATOM 519 O O . LEU A 1 68 ? -8.196 -17.508 -14.643 1.00 73.06 68 LEU A O 1
ATOM 523 N N . SER A 1 69 ? -8.716 -17.737 -16.815 1.00 77.12 69 SER A N 1
ATOM 524 C CA . SER A 1 69 ? -7.341 -18.050 -17.211 1.00 77.12 69 SER A CA 1
ATOM 525 C C . SER A 1 69 ? -6.398 -16.857 -17.074 1.00 77.12 69 SER A C 1
ATOM 527 O O . SER A 1 69 ? -5.262 -17.063 -16.664 1.00 77.12 69 SER A O 1
ATOM 529 N N . ASN A 1 70 ? -6.856 -15.631 -17.344 1.00 75.81 70 ASN A N 1
ATOM 530 C CA . ASN A 1 70 ? -6.047 -14.417 -17.181 1.00 75.81 70 ASN A CA 1
ATOM 531 C C . ASN A 1 70 ? -5.793 -14.104 -15.702 1.00 75.81 70 ASN A C 1
ATOM 533 O O . ASN A 1 70 ? -4.649 -13.875 -15.316 1.00 75.81 70 ASN A O 1
ATOM 537 N N . ILE A 1 71 ? -6.832 -14.194 -14.862 1.00 73.56 71 ILE A N 1
ATOM 538 C CA . ILE A 1 71 ? -6.729 -14.096 -13.399 1.00 73.56 71 ILE A CA 1
ATOM 539 C C . ILE A 1 71 ? -5.696 -15.100 -12.887 1.00 73.56 71 ILE A C 1
ATOM 541 O O . ILE A 1 71 ? -4.770 -14.742 -12.160 1.00 73.56 71 ILE A O 1
ATOM 545 N N . LEU A 1 72 ? -5.832 -16.368 -13.287 1.00 77.88 72 LEU A N 1
ATOM 546 C CA . LEU A 1 72 ? -4.928 -17.419 -12.842 1.00 77.88 72 LEU A CA 1
ATOM 547 C C . LEU A 1 72 ? -3.504 -17.181 -13.358 1.00 77.88 72 LEU A C 1
ATOM 549 O O . LEU A 1 72 ? -2.560 -17.373 -12.605 1.00 77.88 72 LEU A O 1
ATOM 553 N N . ALA A 1 73 ? -3.330 -16.734 -14.601 1.00 77.81 73 ALA A N 1
ATOM 554 C CA . ALA A 1 73 ? -2.017 -16.455 -15.176 1.00 77.81 73 ALA A CA 1
ATOM 555 C C . ALA A 1 73 ? -1.295 -15.280 -14.495 1.00 77.81 73 ALA A C 1
ATOM 557 O O . ALA A 1 73 ? -0.079 -15.347 -14.348 1.00 77.81 73 ALA A O 1
ATOM 558 N N . ALA A 1 74 ? -2.020 -14.250 -14.047 1.00 73.00 74 ALA A N 1
ATOM 559 C CA . ALA A 1 74 ? -1.450 -13.107 -13.329 1.00 73.00 74 ALA A CA 1
ATOM 560 C C . ALA A 1 74 ? -1.134 -13.434 -11.858 1.00 73.00 74 ALA A C 1
ATOM 562 O O . ALA A 1 74 ? -0.072 -13.086 -11.344 1.00 73.00 74 ALA A O 1
ATOM 563 N N . ILE A 1 75 ? -2.037 -14.146 -11.174 1.00 78.62 75 ILE A N 1
ATOM 564 C CA . ILE A 1 75 ? -1.920 -14.432 -9.736 1.00 78.62 75 ILE A CA 1
ATOM 565 C C . ILE A 1 75 ? -0.978 -15.615 -9.458 1.00 78.62 75 ILE A C 1
ATOM 567 O O . ILE A 1 75 ? -0.236 -15.600 -8.472 1.00 78.62 75 ILE A O 1
ATOM 571 N N . LEU A 1 76 ? -0.976 -16.650 -10.305 1.00 83.50 76 LEU A N 1
ATOM 572 C CA . LEU A 1 76 ? -0.239 -17.894 -10.051 1.00 83.50 76 LEU A CA 1
ATOM 573 C C . LEU A 1 76 ? 1.283 -17.697 -9.915 1.00 83.50 76 LEU A C 1
ATOM 575 O O . LEU A 1 76 ? 1.829 -18.236 -8.955 1.00 83.50 76 LEU A O 1
ATOM 579 N N . PRO A 1 77 ? 1.993 -16.943 -10.780 1.00 83.50 77 PRO A N 1
ATOM 580 C CA . PRO A 1 77 ? 3.439 -16.733 -10.637 1.00 83.50 77 PRO A CA 1
ATOM 581 C C . PRO A 1 77 ? 3.812 -16.048 -9.318 1.00 83.50 77 PRO A C 1
ATOM 583 O O . PRO A 1 77 ? 4.840 -16.356 -8.712 1.00 83.50 77 PRO A O 1
ATOM 586 N N . ILE A 1 78 ? 2.946 -15.153 -8.848 1.00 81.94 78 ILE A N 1
ATOM 587 C CA . ILE A 1 78 ? 3.149 -14.359 -7.637 1.00 81.94 78 ILE A CA 1
ATOM 588 C C . ILE A 1 78 ? 2.889 -15.210 -6.397 1.00 81.94 78 ILE A C 1
ATOM 590 O O . ILE A 1 78 ? 3.747 -15.282 -5.515 1.00 81.94 78 ILE A O 1
ATOM 594 N N . LEU A 1 79 ? 1.774 -15.949 -6.374 1.00 82.44 79 LEU A N 1
ATOM 595 C CA . LEU A 1 79 ? 1.507 -16.932 -5.323 1.00 82.44 79 LEU A CA 1
ATOM 596 C C . LEU A 1 79 ? 2.594 -18.006 -5.267 1.00 82.44 79 LEU A C 1
ATOM 598 O O . LEU A 1 79 ? 3.003 -18.388 -4.176 1.00 82.44 79 LEU A O 1
ATOM 602 N N . LEU A 1 80 ? 3.089 -18.476 -6.415 1.00 88.44 80 LEU A N 1
ATOM 603 C CA . LEU A 1 80 ? 4.193 -19.432 -6.467 1.00 88.44 80 LEU A CA 1
ATOM 604 C C . LEU A 1 80 ? 5.482 -18.834 -5.906 1.00 88.44 80 LEU A C 1
ATOM 606 O O . LEU A 1 80 ? 6.114 -19.484 -5.081 1.00 88.44 80 LEU A O 1
ATOM 610 N N . SER A 1 81 ? 5.858 -17.613 -6.290 1.00 89.56 81 SER A N 1
ATOM 611 C CA . SER A 1 81 ? 7.067 -16.953 -5.766 1.00 89.56 81 SER A CA 1
ATOM 612 C C . SER A 1 81 ? 7.003 -16.795 -4.246 1.00 89.56 81 SER A C 1
ATOM 614 O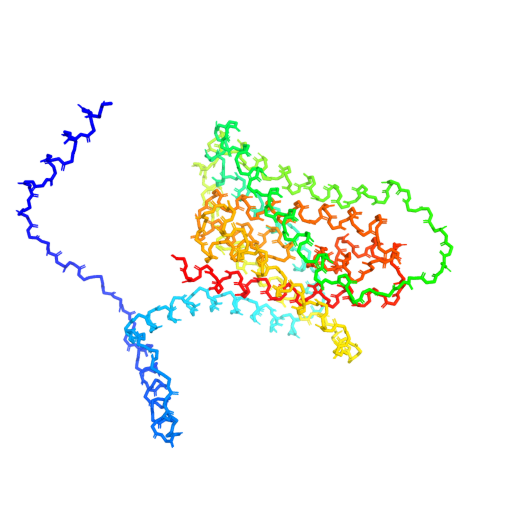 O . SER A 1 81 ? 7.948 -17.160 -3.544 1.00 89.56 81 SER A O 1
ATOM 616 N N . LEU A 1 82 ? 5.857 -16.353 -3.724 1.00 87.62 82 LEU A N 1
ATOM 617 C CA . LEU A 1 82 ? 5.635 -16.184 -2.289 1.00 87.62 82 LEU A CA 1
ATOM 618 C C . LEU A 1 82 ? 5.590 -17.530 -1.544 1.00 87.62 82 LEU A C 1
ATOM 620 O O . LEU A 1 82 ? 6.215 -17.676 -0.494 1.00 87.62 82 LEU A O 1
ATOM 624 N N . LEU A 1 83 ? 4.922 -18.547 -2.101 1.00 89.81 83 LEU A N 1
ATOM 625 C CA . LEU A 1 83 ? 4.858 -19.895 -1.525 1.00 89.81 83 LEU A CA 1
ATOM 626 C C . LEU A 1 83 ? 6.232 -20.570 -1.510 1.00 89.81 83 LEU A C 1
ATOM 628 O O . LEU A 1 83 ? 6.606 -21.188 -0.515 1.00 89.81 83 LEU A O 1
ATOM 632 N N . VAL A 1 84 ? 6.991 -20.461 -2.600 1.00 93.69 84 VAL A N 1
ATOM 633 C CA . VAL A 1 84 ? 8.350 -21.001 -2.694 1.00 93.69 84 VAL A CA 1
ATOM 634 C C . VAL A 1 84 ? 9.252 -20.299 -1.681 1.00 93.69 84 VAL A C 1
ATOM 636 O O . VAL A 1 84 ? 9.948 -20.988 -0.938 1.00 93.69 84 VAL A O 1
ATOM 639 N N . GLY A 1 85 ? 9.168 -18.971 -1.563 1.00 92.38 85 GLY A N 1
ATOM 640 C CA . GLY A 1 85 ? 9.838 -18.207 -0.507 1.00 92.38 85 GLY A CA 1
ATOM 641 C C . GLY A 1 85 ? 9.501 -18.732 0.885 1.00 92.38 85 GLY A C 1
ATOM 642 O O . GLY A 1 85 ? 10.393 -19.079 1.656 1.00 92.38 85 GLY A O 1
ATOM 643 N N . TYR A 1 86 ? 8.215 -18.913 1.178 1.00 91.25 86 TYR A N 1
ATOM 644 C CA . TYR A 1 86 ? 7.754 -19.429 2.466 1.00 91.25 86 TYR A CA 1
ATOM 645 C C . TYR A 1 86 ? 8.285 -20.836 2.782 1.00 91.25 86 TYR A C 1
ATOM 647 O O . TYR A 1 86 ? 8.819 -21.094 3.866 1.00 91.25 86 TYR A O 1
ATOM 655 N N . LEU A 1 87 ? 8.188 -21.764 1.826 1.00 93.44 87 LEU A N 1
ATOM 656 C CA . LEU A 1 87 ? 8.660 -23.141 1.997 1.00 93.44 87 LEU A CA 1
ATOM 657 C C . LEU A 1 87 ? 10.177 -23.206 2.193 1.00 93.44 87 LEU A C 1
ATOM 659 O O . LEU A 1 87 ? 10.655 -23.971 3.034 1.00 93.44 87 LEU A O 1
ATOM 663 N N . VAL A 1 88 ? 10.929 -22.405 1.438 1.00 93.00 88 VAL A N 1
ATOM 664 C CA . VAL A 1 88 ? 12.386 -22.305 1.567 1.00 93.00 88 VAL A CA 1
ATOM 665 C C . VAL A 1 88 ? 12.757 -21.710 2.926 1.00 93.00 88 VAL A C 1
ATOM 667 O O . VAL A 1 88 ? 13.624 -22.255 3.607 1.00 93.00 88 VAL A O 1
ATOM 670 N N . GLY A 1 89 ? 12.051 -20.678 3.389 1.00 90.06 89 GLY A N 1
ATOM 671 C CA . GLY A 1 89 ? 12.318 -20.014 4.671 1.00 90.06 89 GLY A CA 1
ATOM 672 C C . GLY A 1 89 ? 12.099 -20.920 5.875 1.00 90.06 89 GLY A C 1
ATOM 673 O O . GLY A 1 89 ? 12.823 -20.821 6.863 1.00 90.06 89 GLY A O 1
ATOM 674 N N . LYS A 1 90 ? 11.154 -21.860 5.770 1.00 90.38 90 LYS A N 1
ATOM 675 C CA . LYS A 1 90 ? 10.917 -22.884 6.795 1.00 90.38 90 LYS A CA 1
ATOM 676 C C . LYS A 1 90 ? 11.986 -23.982 6.809 1.00 90.38 90 LYS A C 1
ATOM 678 O O . LYS A 1 90 ? 12.221 -24.587 7.852 1.00 90.38 90 LYS A O 1
ATOM 683 N N . ARG A 1 91 ? 12.597 -24.280 5.658 1.00 92.31 91 ARG A N 1
ATOM 684 C CA . ARG A 1 91 ? 13.613 -25.340 5.514 1.00 92.31 91 ARG A CA 1
ATOM 685 C C . ARG A 1 91 ? 15.032 -24.851 5.792 1.00 92.31 91 ARG A C 1
ATOM 687 O O . ARG A 1 91 ? 15.865 -25.647 6.214 1.00 92.31 91 ARG A O 1
ATOM 694 N N . LEU A 1 92 ? 15.321 -23.579 5.529 1.00 91.38 92 LEU A N 1
ATOM 695 C CA . LEU A 1 92 ? 16.658 -23.021 5.695 1.00 91.38 92 LEU A CA 1
ATOM 696 C C . LEU A 1 92 ? 16.973 -22.680 7.160 1.00 91.38 92 LEU A C 1
ATOM 698 O O . LEU A 1 92 ? 16.106 -22.219 7.903 1.00 91.38 92 LEU A O 1
ATOM 702 N N . PRO A 1 93 ? 18.238 -22.840 7.588 1.00 89.06 93 PRO A N 1
ATOM 703 C CA . PRO A 1 93 ? 18.661 -22.439 8.919 1.00 89.06 93 PRO A CA 1
ATOM 704 C C . PRO A 1 93 ? 18.694 -20.905 9.047 1.00 89.06 93 PRO A C 1
ATOM 706 O O . PRO A 1 93 ? 19.114 -20.187 8.137 1.00 89.06 93 PRO A O 1
ATOM 709 N N . LYS A 1 94 ? 18.324 -20.395 10.231 1.00 85.69 94 LYS A N 1
ATOM 710 C CA . LYS A 1 94 ? 18.325 -18.957 10.579 1.00 85.69 94 LYS A CA 1
ATOM 711 C C . LYS A 1 94 ? 19.581 -18.163 10.158 1.00 85.69 94 LYS A C 1
ATOM 713 O O . LYS A 1 94 ? 19.405 -17.028 9.714 1.00 85.69 94 LYS A O 1
ATOM 718 N N . PRO A 1 95 ? 20.827 -18.675 10.275 1.00 88.50 95 PRO A N 1
ATOM 719 C CA . PRO A 1 95 ? 22.014 -17.948 9.811 1.00 88.50 95 PRO A CA 1
ATOM 720 C C . PRO A 1 95 ? 22.033 -17.661 8.304 1.00 88.50 95 PRO A C 1
ATOM 722 O O . PRO A 1 95 ? 22.628 -16.665 7.908 1.00 88.50 95 PRO A O 1
ATOM 725 N N . VAL A 1 96 ? 21.364 -18.475 7.481 1.00 88.31 96 VAL A N 1
ATOM 726 C CA . VAL A 1 96 ? 21.240 -18.248 6.031 1.00 88.31 96 VAL A CA 1
ATOM 727 C C . VAL A 1 96 ? 20.066 -17.321 5.728 1.00 88.31 96 VAL A C 1
ATOM 729 O O . VAL A 1 96 ? 20.182 -16.442 4.886 1.00 88.31 96 VAL A O 1
ATOM 732 N N . VAL A 1 97 ? 18.950 -17.447 6.449 1.00 87.75 97 VAL A N 1
ATOM 733 C CA . VAL A 1 97 ? 17.767 -16.603 6.210 1.00 87.75 97 VAL A CA 1
ATOM 734 C C . VAL A 1 97 ? 18.040 -15.132 6.543 1.00 87.75 97 VAL A C 1
ATOM 736 O O . VAL A 1 97 ? 17.674 -14.252 5.773 1.00 87.75 97 VAL A O 1
ATOM 739 N N . LYS A 1 98 ? 18.737 -14.844 7.651 1.00 88.31 98 LYS A N 1
ATOM 740 C CA . LYS A 1 98 ? 19.032 -13.464 8.082 1.00 88.31 98 LYS A CA 1
ATOM 741 C C . LYS A 1 98 ? 19.665 -12.576 6.995 1.00 88.31 98 LYS A C 1
ATOM 743 O O . LYS A 1 98 ? 19.156 -11.475 6.804 1.00 88.31 98 LYS A O 1
ATOM 748 N N . PRO A 1 99 ? 20.757 -12.969 6.310 1.00 90.50 99 PRO A N 1
ATOM 749 C CA . PRO A 1 99 ? 21.323 -12.151 5.241 1.00 90.50 99 PRO A CA 1
ATOM 750 C C . PRO A 1 99 ? 20.379 -12.010 4.041 1.00 90.50 99 PRO A C 1
ATOM 752 O O . PRO A 1 99 ? 20.309 -10.916 3.497 1.00 90.50 99 PRO A O 1
ATOM 755 N N . LEU A 1 100 ? 19.605 -13.044 3.680 1.00 88.69 100 LEU A N 1
ATOM 756 C CA . LEU A 1 100 ? 18.606 -12.934 2.608 1.00 88.69 100 LEU A CA 1
ATOM 757 C C . LEU A 1 100 ? 17.530 -11.891 2.939 1.00 88.69 100 LEU A C 1
ATOM 759 O O . LEU A 1 100 ? 17.181 -11.084 2.085 1.00 88.69 100 LEU A O 1
ATOM 763 N N . LEU A 1 101 ? 17.047 -11.848 4.184 1.00 87.75 101 LEU A N 1
ATOM 764 C CA . LEU A 1 101 ? 16.074 -10.833 4.605 1.00 87.75 101 LEU A CA 1
ATOM 765 C C . LEU A 1 101 ? 16.658 -9.413 4.562 1.00 87.75 101 LEU A C 1
ATOM 767 O O . LEU A 1 101 ? 15.955 -8.473 4.204 1.00 87.75 101 LEU A O 1
ATOM 771 N N . ARG A 1 102 ? 17.962 -9.240 4.824 1.00 88.75 102 ARG A N 1
ATOM 772 C CA . ARG A 1 102 ? 18.626 -7.934 4.635 1.00 88.75 102 ARG A CA 1
ATOM 773 C C . ARG A 1 102 ? 18.664 -7.490 3.171 1.00 88.75 102 ARG A C 1
ATOM 775 O O . ARG A 1 102 ? 18.823 -6.300 2.924 1.00 88.75 102 ARG A O 1
ATOM 782 N N . CYS A 1 103 ? 18.515 -8.404 2.210 1.00 88.50 103 CYS A N 1
ATOM 783 C CA . CYS A 1 103 ? 18.442 -8.064 0.791 1.00 88.50 103 CYS A CA 1
ATOM 784 C C . CYS A 1 103 ? 17.095 -7.447 0.380 1.00 88.50 103 CYS A C 1
ATOM 786 O O . CYS A 1 103 ? 17.012 -6.911 -0.720 1.00 88.50 103 CYS A O 1
ATOM 788 N N . ILE A 1 104 ? 16.063 -7.458 1.234 1.00 85.75 104 ILE A N 1
ATOM 789 C CA . ILE A 1 104 ? 14.768 -6.830 0.917 1.00 85.75 104 ILE A CA 1
ATOM 790 C C . ILE A 1 104 ? 14.956 -5.336 0.637 1.00 85.75 104 ILE A C 1
ATOM 792 O O . ILE A 1 104 ? 14.549 -4.855 -0.415 1.00 85.75 104 ILE A O 1
ATOM 796 N N . THR A 1 105 ? 15.630 -4.610 1.532 1.00 87.12 105 THR A N 1
ATOM 797 C CA . THR A 1 105 ? 15.856 -3.163 1.395 1.00 87.12 105 THR A CA 1
ATOM 798 C C . THR A 1 105 ? 16.562 -2.773 0.087 1.00 87.12 105 THR A C 1
ATOM 800 O O . THR A 1 105 ? 16.018 -1.933 -0.630 1.00 87.12 105 THR A O 1
ATOM 803 N N . PRO A 1 106 ? 17.716 -3.360 -0.297 1.00 89.56 106 PRO A N 1
ATOM 804 C CA . PRO A 1 106 ? 18.350 -3.019 -1.568 1.00 89.56 106 PRO A CA 1
ATOM 805 C C . PRO A 1 106 ? 17.516 -3.440 -2.786 1.00 89.56 106 PRO A C 1
ATOM 807 O O . PRO A 1 106 ? 17.511 -2.712 -3.773 1.00 89.56 106 PRO A O 1
ATOM 810 N N . VAL A 1 107 ? 16.771 -4.553 -2.730 1.00 87.81 107 VAL A N 1
ATOM 811 C CA . VAL A 1 107 ? 15.841 -4.928 -3.815 1.00 87.81 107 VAL A CA 1
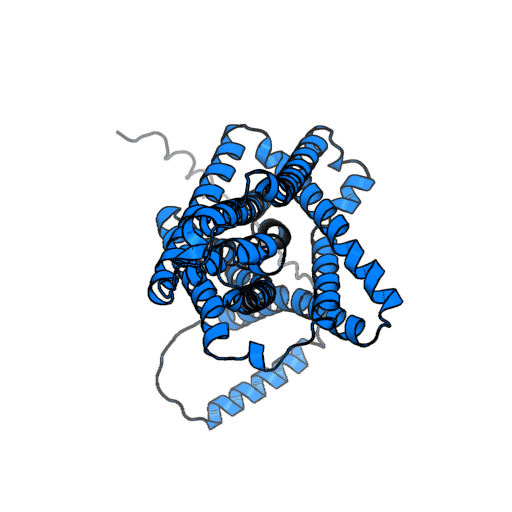ATOM 812 C C . VAL A 1 107 ? 14.742 -3.878 -3.973 1.00 87.81 107 VAL A C 1
ATOM 814 O O . VAL A 1 107 ? 14.452 -3.471 -5.095 1.00 87.81 107 VAL A O 1
ATOM 817 N N . VAL A 1 108 ? 14.178 -3.377 -2.870 1.00 87.50 108 VAL A N 1
ATOM 818 C CA . VAL A 1 108 ? 13.211 -2.270 -2.901 1.00 87.50 108 VAL A CA 1
ATOM 819 C C . VAL A 1 108 ? 13.841 -1.019 -3.510 1.00 87.50 108 VAL A C 1
ATOM 821 O O . VAL A 1 108 ? 13.226 -0.402 -4.373 1.00 87.50 108 VAL A O 1
ATOM 824 N N . TRP A 1 109 ? 15.069 -0.657 -3.132 1.00 90.06 109 TRP A N 1
ATOM 825 C CA . TRP A 1 109 ? 15.743 0.511 -3.710 1.00 90.06 109 TRP A CA 1
ATOM 826 C C . TRP A 1 109 ? 15.957 0.387 -5.218 1.00 90.06 109 TRP A C 1
ATOM 828 O O . TRP A 1 109 ? 15.733 1.355 -5.942 1.00 90.06 109 TRP A O 1
ATOM 838 N N . ILE A 1 110 ? 16.332 -0.803 -5.694 1.00 89.12 110 ILE A N 1
ATOM 839 C CA . ILE A 1 110 ? 16.458 -1.086 -7.126 1.00 89.12 110 ILE A CA 1
ATOM 840 C C . ILE A 1 110 ? 15.099 -0.954 -7.815 1.00 89.12 110 ILE A C 1
ATOM 842 O O . ILE A 1 110 ? 15.018 -0.284 -8.837 1.00 89.12 110 ILE A O 1
ATOM 846 N N . ILE A 1 111 ? 14.026 -1.519 -7.252 1.00 86.62 111 ILE A N 1
ATOM 847 C CA . ILE A 1 111 ? 12.672 -1.403 -7.819 1.00 86.62 111 ILE A CA 1
ATOM 848 C C . ILE A 1 111 ? 12.244 0.062 -7.921 1.00 86.62 111 ILE A C 1
ATOM 850 O O . ILE A 1 111 ? 11.777 0.479 -8.974 1.00 86.62 111 ILE A O 1
ATOM 854 N N . LEU A 1 112 ? 12.431 0.857 -6.866 1.00 86.75 112 LEU A N 1
ATOM 855 C CA . LEU A 1 112 ? 12.077 2.281 -6.870 1.00 86.75 112 LEU A CA 1
ATOM 856 C C . LEU A 1 112 ? 12.867 3.061 -7.922 1.00 86.75 112 LEU A C 1
ATOM 858 O O . LEU A 1 112 ? 12.301 3.883 -8.639 1.00 86.75 112 LEU A O 1
ATOM 862 N N . PHE A 1 113 ? 14.161 2.774 -8.043 1.00 88.31 113 PHE A N 1
ATOM 863 C CA . PHE A 1 113 ? 15.006 3.370 -9.069 1.00 88.31 113 PHE A CA 1
ATOM 864 C C . PHE A 1 113 ? 14.568 2.967 -10.484 1.00 88.31 113 PHE A C 1
ATOM 866 O O . PHE A 1 113 ? 14.501 3.823 -11.360 1.00 88.31 113 PHE A O 1
ATOM 873 N N . VAL A 1 114 ? 14.216 1.696 -10.706 1.00 85.19 114 VAL A N 1
ATOM 874 C CA . VAL A 1 114 ? 13.727 1.188 -12.000 1.00 85.19 114 VAL A CA 1
ATOM 875 C C . VAL A 1 114 ? 12.370 1.790 -12.357 1.00 85.19 114 VAL A C 1
ATOM 877 O O . VAL A 1 114 ? 12.203 2.231 -13.485 1.00 85.19 114 VAL A O 1
ATOM 880 N N . ILE A 1 115 ? 11.434 1.898 -11.409 1.00 84.44 115 ILE A N 1
ATOM 881 C CA . ILE A 1 115 ? 10.161 2.614 -11.614 1.00 84.44 115 ILE A CA 1
ATOM 882 C C . ILE A 1 115 ? 10.431 4.078 -11.987 1.00 84.44 115 ILE A C 1
ATOM 884 O O . ILE A 1 115 ? 9.783 4.627 -12.876 1.00 84.44 115 ILE A O 1
ATOM 888 N N . GLY A 1 116 ? 11.405 4.714 -11.333 1.00 85.94 116 GLY A N 1
ATOM 889 C CA . GLY A 1 116 ? 11.859 6.060 -11.674 1.00 85.94 116 GLY A CA 1
ATOM 890 C C . GLY A 1 116 ? 12.420 6.165 -13.091 1.00 85.94 116 GLY A C 1
ATOM 891 O O . GLY A 1 116 ? 12.058 7.079 -13.824 1.00 85.94 116 GLY A O 1
ATOM 892 N N . LEU A 1 117 ? 13.287 5.228 -13.483 1.00 84.31 117 LEU A N 1
ATOM 893 C CA . LEU A 1 117 ? 13.845 5.145 -14.834 1.00 84.31 117 LEU A CA 1
ATOM 894 C C . LEU A 1 117 ? 12.736 5.020 -15.879 1.00 84.31 117 LEU A C 1
ATOM 896 O O . LEU A 1 117 ? 12.719 5.810 -16.816 1.00 84.31 117 LEU A O 1
ATOM 900 N N . ASP A 1 118 ? 11.815 4.076 -15.684 1.00 79.75 118 ASP A N 1
ATOM 901 C CA . ASP A 1 118 ? 10.682 3.807 -16.576 1.00 79.75 118 ASP A CA 1
ATOM 902 C C . ASP A 1 118 ? 9.817 5.072 -16.708 1.00 79.75 118 ASP A C 1
ATOM 904 O O . ASP A 1 118 ? 9.655 5.633 -17.782 1.00 79.75 118 ASP A O 1
ATOM 908 N N . SER A 1 119 ? 9.409 5.657 -15.578 1.00 76.31 119 SER A N 1
ATOM 909 C CA . SER A 1 119 ? 8.596 6.881 -15.545 1.00 76.31 119 SER A CA 1
ATOM 910 C C . SER A 1 119 ? 9.305 8.161 -16.014 1.00 76.31 119 SER A C 1
ATOM 912 O O . SER A 1 119 ? 8.653 9.202 -16.163 1.00 76.31 119 SER A O 1
ATOM 914 N N . GLY A 1 120 ? 10.611 8.127 -16.294 1.00 78.38 120 GLY A N 1
ATOM 915 C CA . GLY A 1 120 ? 11.395 9.289 -16.720 1.00 78.38 120 GLY A CA 1
ATOM 916 C C . GLY A 1 120 ? 10.876 9.950 -18.003 1.00 78.38 120 GLY A C 1
ATOM 917 O O . GLY A 1 120 ? 10.963 11.176 -18.148 1.00 78.38 120 GLY A O 1
ATOM 918 N N . ALA A 1 121 ? 10.264 9.177 -18.906 1.00 71.06 121 ALA A N 1
ATOM 919 C CA . ALA A 1 121 ? 9.575 9.705 -20.085 1.00 71.06 121 ALA A CA 1
ATOM 920 C C . ALA A 1 121 ? 8.303 10.486 -19.709 1.00 71.06 121 ALA A C 1
ATOM 922 O O . ALA A 1 121 ? 8.044 11.569 -20.246 1.00 71.06 121 ALA A O 1
ATOM 923 N N . THR A 1 122 ? 7.548 9.978 -18.734 1.00 68.25 122 THR A N 1
ATOM 924 C CA . THR A 1 122 ? 6.312 10.592 -18.232 1.00 68.25 122 THR A CA 1
ATOM 925 C C . THR A 1 122 ? 6.592 11.906 -17.491 1.00 68.25 122 THR A C 1
ATOM 927 O O . THR A 1 122 ? 5.830 12.860 -17.634 1.00 68.25 122 THR A O 1
ATOM 930 N N . PHE A 1 123 ? 7.721 12.031 -16.786 1.00 70.50 123 PHE A N 1
ATOM 931 C CA . PHE A 1 123 ? 8.150 13.273 -16.115 1.00 70.50 123 PHE A CA 1
ATOM 932 C C . PHE A 1 123 ? 8.872 14.275 -17.034 1.00 70.50 123 PHE A C 1
ATOM 934 O O . PHE A 1 123 ? 9.464 15.248 -16.565 1.00 70.50 123 PHE A O 1
ATOM 941 N N . SER A 1 124 ? 8.818 14.081 -18.355 1.00 71.88 124 SER A N 1
ATOM 942 C CA . SER A 1 124 ? 9.455 14.986 -19.320 1.00 71.88 124 SER A CA 1
ATOM 943 C C . SER A 1 124 ? 8.870 16.403 -19.324 1.00 71.88 124 SER A C 1
ATOM 945 O O . SER A 1 124 ? 9.577 17.339 -19.708 1.00 71.88 124 SER A O 1
ATOM 947 N N . SER A 1 125 ? 7.623 16.567 -18.868 1.00 79.62 125 SER A N 1
ATOM 948 C CA . SER A 1 125 ? 6.955 17.855 -18.692 1.00 79.62 125 SER A CA 1
ATOM 949 C C . SER A 1 125 ? 6.541 18.068 -17.233 1.00 79.62 125 SER A C 1
ATOM 951 O O . SER A 1 125 ? 6.126 17.138 -16.543 1.00 79.62 125 SER A O 1
ATOM 953 N N . LEU A 1 126 ? 6.595 19.316 -16.760 1.00 80.31 126 LEU A N 1
ATOM 954 C CA . LEU A 1 126 ? 6.119 19.657 -15.415 1.00 80.31 126 LEU A CA 1
ATOM 955 C C . LEU A 1 126 ? 4.605 19.409 -15.261 1.00 80.31 126 LEU A C 1
ATOM 957 O O . LEU A 1 126 ? 4.142 19.052 -14.180 1.00 80.31 126 LEU A O 1
ATOM 961 N N . ALA A 1 127 ? 3.842 19.567 -16.347 1.00 84.38 127 ALA A N 1
ATOM 962 C CA . ALA A 1 127 ? 2.393 19.389 -16.354 1.00 84.38 127 ALA A CA 1
ATOM 963 C C . ALA A 1 127 ? 1.983 17.933 -16.081 1.00 84.38 127 ALA A C 1
ATOM 965 O O . ALA A 1 127 ? 1.120 17.689 -15.240 1.00 84.38 127 ALA A O 1
ATOM 966 N N . SER A 1 128 ? 2.633 16.965 -16.735 1.00 83.12 128 SER A N 1
ATOM 967 C CA . SER A 1 128 ? 2.368 15.539 -16.513 1.00 83.12 128 SER A CA 1
ATOM 968 C C . SER A 1 128 ? 2.746 15.103 -15.098 1.00 83.12 128 SER A C 1
ATOM 970 O O . SER A 1 128 ? 1.963 14.417 -14.445 1.00 83.12 128 SER A O 1
ATOM 972 N N . GLY A 1 129 ? 3.888 15.563 -14.576 1.00 84.38 129 GLY A N 1
ATOM 973 C CA . GLY A 1 129 ? 4.281 15.289 -13.190 1.00 84.38 129 GLY A CA 1
ATOM 974 C C . GLY A 1 129 ? 3.290 15.844 -12.160 1.00 84.38 129 GLY A C 1
ATOM 975 O O . GLY A 1 129 ? 2.964 15.165 -11.186 1.00 84.38 129 GLY A O 1
ATOM 976 N N . MET A 1 130 ? 2.763 17.050 -12.394 1.00 87.12 130 MET A N 1
ATOM 977 C CA . MET A 1 130 ? 1.742 17.654 -11.532 1.00 87.12 130 MET A CA 1
ATOM 978 C C . MET A 1 130 ? 0.425 16.872 -11.560 1.00 87.12 130 MET A C 1
ATOM 980 O O . MET A 1 130 ? -0.206 16.709 -10.517 1.00 87.12 130 MET A O 1
ATOM 984 N N . GLU A 1 131 ? 0.016 16.355 -12.722 1.00 90.12 131 GLU A N 1
ATOM 985 C CA . GLU A 1 131 ? -1.195 15.534 -12.821 1.00 90.12 131 GLU A CA 1
ATOM 986 C C . GLU A 1 131 ? -1.033 14.212 -12.061 1.00 90.12 131 GLU A C 1
ATOM 988 O O . GLU A 1 131 ? -1.910 13.855 -11.276 1.00 90.12 131 GLU A O 1
ATOM 993 N N . VAL A 1 132 ? 0.118 13.539 -12.185 1.00 90.81 132 VAL A N 1
ATOM 994 C CA . VAL A 1 132 ? 0.432 12.335 -11.392 1.00 90.81 132 VAL A CA 1
ATOM 995 C C . VAL A 1 132 ? 0.346 12.642 -9.895 1.00 90.81 132 VAL A C 1
ATOM 997 O O . VAL A 1 132 ? -0.282 11.892 -9.144 1.00 90.81 132 VAL A O 1
ATOM 1000 N N . LEU A 1 133 ? 0.935 13.754 -9.446 1.00 91.06 133 LEU A N 1
ATOM 1001 C CA . LEU A 1 133 ? 0.908 14.156 -8.040 1.00 91.06 133 LEU A CA 1
ATOM 1002 C C . LEU A 1 133 ? -0.519 14.447 -7.555 1.00 91.06 133 LEU A C 1
ATOM 1004 O O . LEU A 1 133 ? -0.911 13.982 -6.484 1.00 91.06 133 LEU A O 1
ATOM 1008 N N . LYS A 1 134 ? -1.309 15.174 -8.349 1.00 94.38 134 LYS A N 1
ATOM 1009 C CA . LYS A 1 134 ? -2.705 15.508 -8.044 1.00 94.38 134 LYS A CA 1
ATOM 1010 C C . LYS A 1 134 ? -3.573 14.256 -7.932 1.00 94.38 134 LYS A C 1
ATOM 1012 O O . LYS A 1 134 ? -4.315 14.128 -6.959 1.00 94.38 134 LYS A O 1
ATOM 1017 N N . GLN A 1 135 ? -3.463 13.332 -8.886 1.00 95.12 135 GLN A N 1
ATOM 1018 C CA . GLN A 1 135 ? -4.185 12.057 -8.850 1.00 95.12 135 GLN A CA 1
ATOM 1019 C C . GLN A 1 135 ? -3.785 11.247 -7.616 1.00 95.12 135 GLN A C 1
ATOM 1021 O O . GLN A 1 135 ? -4.642 10.821 -6.847 1.00 95.12 135 GLN A O 1
ATOM 1026 N N . SER A 1 136 ? -2.485 11.122 -7.352 1.00 95.81 136 SER A N 1
ATOM 1027 C CA . SER A 1 136 ? -1.977 10.377 -6.195 1.00 95.81 136 SER A CA 1
ATOM 1028 C C . SER A 1 136 ? -2.460 10.956 -4.865 1.00 95.81 136 SER A C 1
ATOM 1030 O O . SER A 1 136 ? -2.878 10.217 -3.975 1.00 95.81 136 SER A O 1
ATOM 1032 N N . ALA A 1 137 ? -2.455 12.285 -4.730 1.00 96.56 137 ALA A N 1
ATOM 1033 C CA . ALA A 1 137 ? -2.949 12.973 -3.542 1.00 96.56 137 ALA A CA 1
ATOM 1034 C C . ALA A 1 137 ? -4.458 12.761 -3.345 1.00 96.56 137 ALA A C 1
ATOM 1036 O O . ALA A 1 137 ? -4.899 12.493 -2.225 1.00 96.56 137 ALA A O 1
ATOM 1037 N N . LEU A 1 138 ? -5.245 12.825 -4.425 1.00 97.75 138 LEU A N 1
ATOM 1038 C CA . LEU A 1 138 ? -6.682 12.560 -4.389 1.00 97.75 138 LEU A CA 1
ATOM 1039 C C . LEU A 1 138 ? -6.977 11.126 -3.931 1.00 97.75 138 LEU A C 1
ATOM 1041 O O . LEU A 1 138 ? -7.812 10.931 -3.043 1.00 97.75 138 LEU A O 1
ATOM 1045 N N . TYR A 1 139 ? -6.274 10.134 -4.485 1.00 97.81 139 TYR A N 1
ATOM 1046 C CA . TYR A 1 139 ? -6.390 8.737 -4.062 1.00 97.81 139 TYR A CA 1
ATOM 1047 C C . TYR A 1 139 ? -5.997 8.573 -2.590 1.00 97.81 139 TYR A C 1
ATOM 1049 O O . TYR A 1 139 ? -6.787 8.059 -1.796 1.00 97.81 139 TYR A O 1
ATOM 1057 N N . ALA A 1 140 ? -4.815 9.055 -2.199 1.00 97.75 140 ALA A N 1
ATOM 1058 C CA . ALA A 1 140 ? -4.291 8.907 -0.843 1.00 97.75 140 ALA A CA 1
ATOM 1059 C C . ALA A 1 140 ? -5.222 9.520 0.209 1.00 97.75 140 ALA A C 1
ATOM 1061 O O . ALA A 1 140 ? -5.531 8.876 1.219 1.00 97.75 140 ALA A O 1
ATOM 1062 N N . PHE A 1 141 ? -5.712 10.738 -0.038 1.00 97.81 141 PHE A N 1
ATOM 1063 C CA . PHE A 1 141 ? -6.622 11.429 0.870 1.00 97.81 141 PHE A CA 1
ATOM 1064 C C . PHE A 1 141 ? -7.978 10.729 0.954 1.00 97.81 141 PHE A C 1
ATOM 1066 O O . PHE A 1 141 ? -8.464 10.476 2.054 1.00 97.81 141 PHE A O 1
ATOM 1073 N N . THR A 1 142 ? -8.564 10.354 -0.186 1.00 98.19 142 THR A N 1
ATOM 1074 C CA . THR A 1 142 ? -9.881 9.698 -0.220 1.00 98.19 142 THR A CA 1
ATOM 1075 C C . THR A 1 142 ? -9.843 8.347 0.487 1.00 98.19 142 THR A C 1
ATOM 1077 O O . THR A 1 142 ? -10.695 8.076 1.332 1.00 98.19 142 THR A O 1
ATOM 1080 N N . ILE A 1 143 ? -8.830 7.517 0.211 1.00 98.25 143 ILE A N 1
ATOM 1081 C CA . ILE A 1 143 ? -8.662 6.218 0.879 1.00 98.25 143 ILE A CA 1
ATOM 1082 C C . ILE A 1 143 ? -8.487 6.424 2.386 1.00 98.25 143 ILE A C 1
ATOM 1084 O O . ILE A 1 143 ? -9.187 5.786 3.171 1.00 98.25 143 ILE A O 1
ATOM 1088 N N . SER A 1 144 ? -7.611 7.345 2.799 1.00 98.06 144 SER A N 1
ATOM 1089 C CA . SER A 1 144 ? -7.377 7.633 4.221 1.00 98.06 144 SER A CA 1
ATOM 1090 C C . SER A 1 144 ? -8.644 8.106 4.929 1.00 98.06 144 SER A C 1
ATOM 1092 O O . SER A 1 144 ? -8.963 7.614 6.009 1.00 98.06 144 SER A O 1
ATOM 1094 N N . ALA A 1 145 ? -9.394 9.025 4.319 1.00 98.00 145 ALA A N 1
ATOM 1095 C CA . ALA A 1 145 ? -10.614 9.582 4.890 1.00 98.00 145 ALA A CA 1
ATOM 1096 C C . ALA A 1 145 ? -11.712 8.520 5.044 1.00 98.00 145 ALA A C 1
ATOM 1098 O O . ALA A 1 145 ? -12.318 8.413 6.111 1.00 98.00 145 ALA A O 1
ATOM 1099 N N . VAL A 1 146 ? -11.937 7.701 4.012 1.00 98.25 146 VAL A N 1
ATOM 1100 C CA . VAL A 1 146 ? -12.939 6.623 4.043 1.00 98.25 146 VAL A CA 1
ATOM 1101 C C . VAL A 1 146 ? -12.560 5.562 5.075 1.00 98.25 146 VAL A C 1
ATOM 1103 O O . VAL A 1 146 ? -13.397 5.184 5.894 1.00 98.25 146 VAL A O 1
ATOM 1106 N N . VAL A 1 147 ? -11.297 5.122 5.106 1.00 98.06 147 VAL A N 1
ATOM 1107 C CA . VAL A 1 147 ? -10.809 4.154 6.103 1.00 98.06 147 VAL A CA 1
ATOM 1108 C C . VAL A 1 147 ? -10.963 4.702 7.522 1.00 98.06 147 VAL A C 1
ATOM 1110 O O . VAL A 1 147 ? -11.507 4.014 8.391 1.00 98.06 147 VAL A O 1
ATOM 1113 N N . PHE A 1 148 ? -10.552 5.951 7.757 1.00 97.44 148 PHE A N 1
ATOM 1114 C CA . PHE A 1 148 ? -10.681 6.601 9.060 1.00 97.44 148 PHE A CA 1
ATOM 1115 C C . PHE A 1 148 ? -12.143 6.661 9.520 1.00 97.44 148 PHE A C 1
ATOM 1117 O O . PHE A 1 148 ? -12.444 6.285 10.658 1.00 97.44 148 PHE A O 1
ATOM 1124 N N . ALA A 1 149 ? -13.048 7.080 8.629 1.00 97.25 149 ALA A N 1
ATOM 1125 C CA . ALA A 1 149 ? -14.477 7.204 8.898 1.00 97.25 149 ALA A CA 1
ATOM 1126 C C . ALA A 1 149 ? -15.141 5.848 9.179 1.00 97.25 149 ALA A C 1
ATOM 1128 O O . ALA A 1 149 ? -15.874 5.720 10.159 1.00 97.25 149 ALA A O 1
ATOM 1129 N N . CYS A 1 150 ? -14.851 4.814 8.385 1.00 96.94 150 CYS A N 1
ATOM 1130 C CA . CYS A 1 150 ? -15.413 3.473 8.579 1.00 96.94 150 CYS A CA 1
ATOM 1131 C C . CYS A 1 150 ? -14.955 2.812 9.889 1.00 96.94 150 CYS A C 1
ATOM 1133 O O . CYS A 1 150 ? -15.704 2.034 10.483 1.00 96.94 150 CYS A O 1
ATOM 1135 N N . LEU A 1 151 ? -13.742 3.117 10.356 1.00 95.38 151 LEU A N 1
ATOM 1136 C CA . LEU A 1 151 ? -13.209 2.607 11.622 1.00 95.38 151 LEU A CA 1
ATOM 1137 C C . LEU A 1 151 ? -13.581 3.466 12.832 1.00 95.38 151 LEU A C 1
ATOM 1139 O O . LEU A 1 151 ? -13.472 2.984 13.962 1.00 95.38 151 LEU A O 1
ATOM 1143 N N . MET A 1 152 ? -14.071 4.692 12.616 1.00 94.06 152 MET A N 1
ATOM 1144 C CA . MET A 1 152 ? -14.420 5.634 13.681 1.00 94.06 152 MET A CA 1
ATOM 1145 C C . MET A 1 152 ? -15.317 5.013 14.771 1.00 94.06 152 MET A C 1
ATOM 1147 O O . MET A 1 152 ? -14.962 5.148 15.945 1.00 94.06 152 MET A O 1
ATOM 1151 N N . PRO A 1 153 ? -16.386 4.251 14.440 1.00 92.81 153 PRO A N 1
ATOM 1152 C CA . PRO A 1 153 ? -17.281 3.645 15.433 1.00 92.81 153 PRO A CA 1
ATOM 1153 C C . PRO A 1 153 ? -16.648 2.525 16.268 1.00 92.81 153 PRO A C 1
ATOM 1155 O O . PRO A 1 153 ? -17.235 2.080 17.252 1.00 92.81 153 PRO A O 1
ATOM 1158 N N . LEU A 1 154 ? -15.485 2.009 15.860 1.00 91.12 154 LEU A N 1
ATOM 1159 C CA . LEU A 1 154 ? -14.774 0.946 16.574 1.00 91.12 154 LEU A CA 1
ATOM 1160 C C . LEU A 1 154 ? -13.761 1.493 17.580 1.00 91.12 154 LEU A C 1
ATOM 1162 O O . LEU A 1 154 ? -13.151 0.704 18.304 1.00 91.12 154 LEU A O 1
ATOM 1166 N N . ASN A 1 155 ? -13.554 2.808 17.630 1.00 90.00 155 ASN A N 1
ATOM 1167 C CA . ASN A 1 155 ? -12.678 3.417 18.620 1.00 90.00 155 ASN A CA 1
ATOM 1168 C C . ASN A 1 155 ? -13.353 3.466 19.985 1.00 90.00 155 ASN A C 1
ATOM 1170 O O . ASN A 1 155 ? -14.561 3.671 20.106 1.00 90.00 155 ASN A O 1
ATOM 1174 N N . ARG A 1 156 ? -12.544 3.291 21.025 1.00 80.50 156 ARG A N 1
ATOM 1175 C CA . ARG A 1 156 ? -12.962 3.529 22.402 1.00 80.50 156 ARG A CA 1
ATOM 1176 C C . ARG A 1 156 ? -12.314 4.819 22.885 1.00 80.50 156 ARG A C 1
ATOM 1178 O O . ARG A 1 156 ? -11.118 4.979 22.649 1.00 80.50 156 ARG A O 1
ATOM 1185 N N . PRO A 1 157 ? -13.059 5.713 23.557 1.00 66.44 157 PRO A N 1
ATOM 1186 C CA . PRO A 1 157 ? -12.464 6.886 24.180 1.00 66.44 157 PRO A CA 1
ATOM 1187 C C . PRO A 1 157 ? -11.371 6.443 25.156 1.00 66.44 157 PRO A C 1
ATOM 1189 O O . PRO A 1 157 ? -11.632 5.637 26.051 1.00 66.44 157 PRO A O 1
ATOM 1192 N N . GLY A 1 158 ? -10.148 6.930 24.958 1.00 60.62 158 GLY A N 1
ATOM 1193 C CA . GLY A 1 158 ? -9.023 6.610 25.828 1.00 60.62 158 GLY A CA 1
ATOM 1194 C C . GLY A 1 158 ? -9.171 7.268 27.200 1.00 60.62 158 GLY A C 1
ATOM 1195 O O . GLY A 1 158 ? -9.415 8.470 27.292 1.00 60.62 158 GLY A O 1
ATOM 1196 N N . THR A 1 159 ? -8.982 6.499 28.274 1.00 49.84 159 THR A N 1
ATOM 1197 C CA . THR A 1 159 ? -8.732 7.050 29.614 1.00 49.84 159 THR A CA 1
ATOM 1198 C C . THR A 1 159 ? -7.339 7.674 29.657 1.00 49.84 159 THR A C 1
ATOM 1200 O O . THR A 1 159 ? -6.397 7.147 29.058 1.00 49.84 159 THR A O 1
ATOM 1203 N N . ALA A 1 160 ? -7.223 8.823 30.326 1.00 45.22 160 ALA A N 1
ATOM 1204 C CA . ALA A 1 160 ? -6.007 9.624 30.361 1.00 45.22 160 ALA A CA 1
ATOM 1205 C C . ALA A 1 160 ? -4.811 8.825 30.906 1.00 45.22 160 ALA A C 1
ATOM 1207 O O . ALA A 1 160 ? -4.870 8.303 32.015 1.00 45.22 160 ALA A O 1
ATOM 1208 N N . GLN A 1 161 ? -3.732 8.758 30.128 1.00 47.59 161 GLN A N 1
ATOM 1209 C CA . GLN A 1 161 ? -2.423 8.304 30.584 1.00 47.59 161 GLN A CA 1
ATOM 1210 C C . GLN A 1 161 ? -1.387 9.362 30.188 1.00 47.59 161 GLN A C 1
ATOM 1212 O O . GLN A 1 161 ? -1.578 10.061 29.190 1.00 47.59 161 GLN A O 1
ATOM 1217 N N . GLU A 1 162 ? -0.385 9.531 31.051 1.00 47.81 162 GLU A N 1
ATOM 1218 C CA . GLU A 1 162 ? 0.549 10.659 31.092 1.00 47.81 162 GLU A CA 1
ATOM 1219 C C . GLU A 1 162 ? 1.290 10.908 29.776 1.00 47.81 162 GLU A C 1
ATOM 1221 O O . GLU A 1 162 ? 1.694 9.986 29.064 1.00 47.81 162 GLU A O 1
ATOM 1226 N N . ASP A 1 163 ? 1.462 12.197 29.485 1.00 45.56 163 ASP A N 1
ATOM 1227 C CA . ASP A 1 163 ? 2.091 12.713 28.283 1.00 45.56 163 ASP A CA 1
ATOM 1228 C C . ASP A 1 163 ? 3.556 12.270 28.209 1.00 45.56 163 ASP A C 1
ATOM 1230 O O . ASP A 1 163 ? 4.414 12.739 28.955 1.00 45.56 163 ASP A O 1
ATOM 1234 N N . SER A 1 164 ? 3.867 11.388 27.262 1.00 48.28 164 SER A N 1
ATOM 1235 C CA . SER A 1 164 ? 5.233 11.295 26.759 1.00 48.28 164 SER A CA 1
ATOM 1236 C C . SER A 1 164 ? 5.384 12.323 25.638 1.00 48.28 164 SER A C 1
ATOM 1238 O O . SER A 1 164 ? 4.627 12.266 24.666 1.00 48.28 164 SER A O 1
ATOM 1240 N N . PRO A 1 165 ? 6.331 13.272 25.738 1.00 44.47 165 PRO A N 1
ATOM 1241 C CA . PRO A 1 165 ? 6.544 14.278 24.713 1.00 44.47 165 PRO A CA 1
ATOM 1242 C C . PRO A 1 165 ? 7.158 13.591 23.492 1.00 44.47 165 PRO A C 1
ATOM 1244 O O . PRO A 1 165 ? 8.373 13.436 23.382 1.00 44.47 165 PRO A O 1
ATOM 1247 N N . GLY A 1 166 ? 6.307 13.150 22.567 1.00 50.88 166 GLY A N 1
ATOM 1248 C CA . GLY A 1 166 ? 6.706 12.729 21.229 1.00 50.88 166 GLY A CA 1
ATOM 1249 C C . GLY A 1 166 ? 7.191 13.947 20.454 1.00 50.88 166 GLY A C 1
ATOM 1250 O O . GLY A 1 166 ? 6.466 14.510 19.641 1.00 50.88 166 GLY A O 1
ATOM 1251 N N . GLY A 1 167 ? 8.394 14.423 20.768 1.00 60.09 167 GLY A N 1
ATOM 1252 C CA . GLY A 1 167 ? 9.002 15.548 20.078 1.00 60.09 167 GLY A CA 1
ATOM 1253 C C . GLY A 1 167 ? 9.159 15.248 18.588 1.00 60.09 167 GLY A C 1
ATOM 1254 O O . GLY A 1 167 ? 9.386 14.105 18.192 1.00 60.09 167 GLY A O 1
ATOM 1255 N N . TRP A 1 168 ? 9.112 16.301 17.771 1.00 62.56 168 TRP A N 1
ATOM 1256 C CA . TRP A 1 168 ? 9.358 16.312 16.320 1.00 62.56 168 TRP A CA 1
ATOM 1257 C C . TRP A 1 168 ? 10.546 15.451 15.854 1.00 62.56 168 TRP A C 1
ATOM 1259 O O . TRP A 1 168 ? 10.567 14.983 14.719 1.00 62.56 168 TRP A O 1
ATOM 1269 N N . LEU A 1 169 ? 11.513 15.200 16.741 1.00 66.69 169 LEU A N 1
ATOM 1270 C CA . LEU A 1 169 ? 12.649 14.311 16.518 1.00 66.69 169 LEU A CA 1
ATOM 1271 C C . LEU A 1 169 ? 12.242 12.873 16.143 1.00 66.69 169 LEU A C 1
ATOM 1273 O O . LEU A 1 169 ? 12.938 12.232 15.360 1.00 66.69 169 LEU A O 1
ATOM 1277 N N . GLY A 1 170 ? 11.116 12.372 16.663 1.00 68.06 170 GLY A N 1
ATOM 1278 C CA . GLY A 1 170 ? 10.599 11.043 16.332 1.00 68.06 170 GLY A CA 1
ATOM 1279 C C . GLY A 1 170 ? 10.141 10.941 14.878 1.00 68.06 170 GLY A C 1
ATOM 1280 O O . GLY A 1 170 ? 10.471 9.969 14.205 1.00 68.06 170 GLY A O 1
ATOM 1281 N N . LEU A 1 171 ? 9.466 11.977 14.362 1.00 71.38 171 LEU A N 1
ATOM 1282 C CA . LEU A 1 171 ? 8.909 12.022 13.000 1.00 71.38 171 LEU A CA 1
ATOM 1283 C C . LEU A 1 171 ? 9.979 12.013 11.899 1.00 71.38 171 LEU A C 1
ATOM 1285 O O . LEU A 1 171 ? 9.676 11.679 10.756 1.00 71.38 171 LEU A O 1
ATOM 1289 N N . TRP A 1 172 ? 11.233 12.343 12.219 1.00 77.19 172 TRP A N 1
ATOM 1290 C CA . TRP A 1 172 ? 12.304 12.402 11.226 1.00 77.19 172 TRP A CA 1
ATOM 1291 C C . TRP A 1 172 ? 12.605 11.043 10.586 1.00 77.19 172 TRP A C 1
ATOM 1293 O O . TRP A 1 172 ? 12.932 10.991 9.403 1.00 77.19 172 TRP A O 1
ATOM 1303 N N . HIS A 1 173 ? 12.487 9.940 11.334 1.00 74.31 173 HIS A N 1
ATOM 1304 C CA . HIS A 1 173 ? 12.884 8.625 10.822 1.00 74.31 173 HIS A CA 1
ATOM 1305 C C . HIS A 1 173 ? 11.997 8.137 9.659 1.00 74.31 173 HIS A C 1
ATOM 1307 O O . HIS A 1 173 ? 12.550 7.871 8.592 1.00 74.31 173 HIS A O 1
ATOM 1313 N N . PRO A 1 174 ? 10.655 8.081 9.771 1.00 71.12 174 PRO A N 1
ATOM 1314 C CA . PRO A 1 174 ? 9.816 7.668 8.641 1.00 71.12 174 PRO A CA 1
ATOM 1315 C C . PRO A 1 174 ? 9.801 8.687 7.504 1.00 71.12 174 PRO A C 1
ATOM 1317 O O . PRO A 1 174 ? 9.790 8.313 6.335 1.00 71.12 174 PRO A O 1
ATOM 1320 N N . VAL A 1 175 ? 9.849 9.988 7.826 1.00 78.19 175 VAL A N 1
ATOM 1321 C CA . VAL A 1 175 ? 9.942 11.036 6.799 1.00 78.19 175 VAL A CA 1
ATOM 1322 C C . VAL A 1 175 ? 11.218 10.848 5.982 1.00 78.19 175 VAL A C 1
ATOM 1324 O O . VAL A 1 175 ? 11.175 10.946 4.759 1.00 78.19 175 VAL A O 1
ATOM 1327 N N . LYS A 1 176 ? 12.340 10.499 6.622 1.00 84.25 176 LYS A N 1
ATOM 1328 C CA . LYS A 1 176 ? 13.586 10.160 5.930 1.00 84.25 176 LYS A CA 1
ATOM 1329 C C . LYS A 1 176 ? 13.420 8.946 5.012 1.00 84.25 176 LYS A C 1
ATOM 1331 O O . LYS A 1 176 ? 13.927 8.990 3.897 1.00 84.25 176 LYS A O 1
ATOM 1336 N N . GLU A 1 177 ? 12.736 7.886 5.438 1.00 81.44 177 GLU A N 1
ATOM 1337 C CA . GLU A 1 177 ? 12.478 6.713 4.584 1.00 81.44 177 GLU A CA 1
ATOM 1338 C C . GLU A 1 177 ? 11.624 7.078 3.363 1.00 81.44 177 GLU A C 1
ATOM 1340 O O . GLU A 1 177 ? 11.986 6.730 2.236 1.00 81.44 177 GLU A O 1
ATOM 1345 N N . CYS A 1 178 ? 10.575 7.881 3.560 1.00 79.31 178 CYS A N 1
ATOM 1346 C CA . CYS A 1 178 ? 9.753 8.402 2.471 1.00 79.31 178 CYS A CA 1
ATOM 1347 C C . CYS A 1 178 ? 10.561 9.287 1.506 1.00 79.31 178 CYS A C 1
ATOM 1349 O O . CYS A 1 178 ? 10.425 9.173 0.287 1.00 79.31 178 CYS A O 1
ATOM 1351 N N . LEU A 1 179 ? 11.437 10.146 2.038 1.00 86.06 179 LEU A N 1
ATOM 1352 C CA . LEU A 1 179 ? 12.325 11.001 1.247 1.00 86.06 179 LEU A CA 1
ATOM 1353 C C . LEU A 1 179 ? 13.363 10.193 0.465 1.00 86.06 179 LEU A C 1
ATOM 1355 O O . LEU A 1 179 ? 13.658 10.544 -0.674 1.00 86.06 179 LEU A O 1
ATOM 1359 N N . ILE A 1 180 ? 13.899 9.109 1.034 1.00 87.50 180 ILE A N 1
ATOM 1360 C CA . ILE A 1 180 ? 14.790 8.186 0.316 1.00 87.50 180 ILE A CA 1
ATOM 1361 C C . ILE A 1 180 ? 14.032 7.534 -0.839 1.00 87.50 180 ILE A C 1
ATOM 1363 O O . ILE A 1 180 ? 14.546 7.507 -1.955 1.00 87.50 180 ILE A O 1
ATOM 1367 N N . ALA A 1 181 ? 12.813 7.045 -0.598 1.00 84.44 181 ALA A N 1
ATOM 1368 C CA . ALA A 1 181 ? 12.011 6.415 -1.641 1.00 84.44 181 ALA A CA 1
ATOM 1369 C C . ALA A 1 181 ? 11.710 7.388 -2.790 1.00 84.44 181 ALA A C 1
ATOM 1371 O O . ALA A 1 181 ? 11.967 7.073 -3.952 1.00 84.44 181 ALA A O 1
ATOM 1372 N N . PHE A 1 182 ? 11.256 8.599 -2.460 1.00 84.06 182 PHE A N 1
ATOM 1373 C CA . PHE A 1 182 ? 11.017 9.659 -3.437 1.00 84.06 182 PHE A CA 1
ATOM 1374 C C . PHE A 1 182 ? 12.300 10.059 -4.182 1.00 84.06 182 PHE A C 1
ATOM 1376 O O . PHE A 1 182 ? 12.302 10.182 -5.406 1.00 84.06 182 PHE A O 1
ATOM 1383 N N . GLY A 1 183 ? 13.417 10.196 -3.463 1.00 88.50 183 GLY A N 1
ATOM 1384 C CA . GLY A 1 183 ? 14.721 10.519 -4.035 1.00 88.50 183 GLY A CA 1
ATOM 1385 C C . GLY A 1 183 ? 15.225 9.465 -5.021 1.00 88.50 183 GLY A C 1
ATOM 1386 O O . GLY A 1 183 ? 15.749 9.829 -6.069 1.00 88.50 183 GLY A O 1
ATOM 1387 N N . LEU A 1 184 ? 15.027 8.174 -4.741 1.00 89.62 184 LEU A N 1
ATOM 1388 C CA . LEU A 1 184 ? 15.406 7.082 -5.648 1.00 89.62 184 LEU A CA 1
ATOM 1389 C C . LEU A 1 184 ? 14.587 7.087 -6.941 1.00 89.62 184 LEU A C 1
ATOM 1391 O O . LEU A 1 184 ? 15.157 6.889 -8.013 1.00 89.62 184 LEU A O 1
ATOM 1395 N N . VAL A 1 185 ? 13.283 7.362 -6.853 1.00 85.44 185 VAL A N 1
ATOM 1396 C CA . VAL A 1 185 ? 12.416 7.508 -8.033 1.00 85.44 185 VAL A CA 1
ATOM 1397 C C . VAL A 1 185 ? 12.871 8.697 -8.884 1.00 85.44 185 VAL A C 1
ATOM 1399 O O . VAL A 1 185 ? 13.049 8.557 -10.092 1.00 85.44 185 VAL A O 1
ATOM 1402 N N . LEU A 1 186 ? 13.147 9.853 -8.269 1.00 86.44 186 LEU A N 1
ATOM 1403 C CA . LEU A 1 186 ? 13.663 11.023 -8.991 1.00 86.44 186 LEU A CA 1
ATOM 1404 C C . LEU A 1 186 ? 15.043 10.778 -9.610 1.00 86.44 186 LEU A C 1
ATOM 1406 O O . LEU A 1 186 ? 15.301 11.224 -10.726 1.00 86.44 186 LEU A O 1
ATOM 1410 N N . LEU A 1 187 ? 15.926 10.062 -8.910 1.00 88.69 187 LEU A N 1
ATOM 1411 C CA . LEU A 1 187 ? 17.246 9.691 -9.420 1.00 88.69 187 LEU A CA 1
ATOM 1412 C C . LEU A 1 187 ? 17.114 8.756 -10.628 1.00 88.69 187 LEU A C 1
ATOM 1414 O O . LEU A 1 187 ? 17.832 8.935 -11.609 1.00 88.69 187 LEU A O 1
ATOM 1418 N N . GLY A 1 188 ? 16.151 7.831 -10.603 1.00 86.56 188 GLY A N 1
ATOM 1419 C CA . GLY A 1 188 ? 15.760 7.027 -11.762 1.00 86.56 188 GLY A CA 1
ATOM 1420 C C . GLY A 1 188 ? 15.297 7.889 -12.933 1.00 86.56 188 GLY A C 1
ATOM 1421 O O . GLY A 1 188 ? 15.868 7.813 -14.019 1.00 86.56 188 GLY A O 1
ATOM 1422 N N . ALA A 1 189 ? 14.343 8.792 -12.705 1.00 83.88 189 ALA A N 1
ATOM 1423 C CA . ALA A 1 189 ? 13.828 9.679 -13.752 1.00 83.88 189 ALA A CA 1
ATOM 1424 C C . ALA A 1 189 ? 14.921 10.595 -14.335 1.00 83.88 189 ALA A C 1
ATOM 1426 O O . ALA A 1 189 ? 14.929 10.908 -15.527 1.00 83.88 189 ALA A O 1
ATOM 1427 N N . PHE A 1 190 ? 15.891 11.003 -13.514 1.00 85.75 190 PHE A N 1
ATOM 1428 C CA . PHE A 1 190 ? 17.057 11.755 -13.967 1.00 85.75 190 PHE A CA 1
ATOM 1429 C C . PHE A 1 190 ? 18.033 10.891 -14.779 1.00 85.75 190 PHE A C 1
ATOM 1431 O O . PHE A 1 190 ? 18.523 11.331 -15.819 1.00 85.75 190 PHE A O 1
ATOM 1438 N N . ALA A 1 191 ? 18.288 9.650 -14.360 1.00 85.19 191 ALA A N 1
ATOM 1439 C CA . ALA A 1 191 ? 19.146 8.714 -15.086 1.00 85.19 191 ALA A CA 1
ATOM 1440 C C . ALA A 1 191 ? 18.579 8.344 -16.471 1.00 85.19 191 ALA A C 1
ATOM 1442 O O . ALA A 1 191 ? 19.352 8.128 -17.407 1.00 85.19 191 ALA A O 1
ATOM 1443 N N . TRP A 1 192 ? 17.251 8.366 -16.638 1.00 82.69 192 TRP A N 1
ATOM 1444 C CA . TRP A 1 192 ? 16.598 8.280 -17.950 1.00 82.69 192 TRP A CA 1
ATOM 1445 C C . TRP A 1 192 ? 17.029 9.426 -18.874 1.00 82.69 192 TRP A C 1
ATOM 1447 O O . TRP A 1 192 ? 17.385 9.205 -20.030 1.00 82.69 192 TRP A O 1
ATOM 1457 N N . ARG A 1 193 ? 17.076 10.660 -18.351 1.00 80.19 193 ARG A N 1
ATOM 1458 C CA . ARG A 1 193 ? 17.525 11.858 -19.089 1.00 80.19 193 ARG A CA 1
ATOM 1459 C C . ARG A 1 193 ? 18.955 11.721 -19.614 1.00 80.19 193 ARG A C 1
ATOM 1461 O O . ARG A 1 193 ? 19.283 12.285 -20.651 1.00 80.19 193 ARG A O 1
ATOM 1468 N N . LEU A 1 194 ? 19.785 10.978 -18.886 1.00 81.44 194 LEU A N 1
ATOM 1469 C CA . LEU A 1 194 ? 21.180 10.712 -19.221 1.00 81.44 194 LEU A CA 1
ATOM 1470 C C . LEU A 1 194 ? 21.352 9.541 -20.207 1.00 81.44 194 LEU A C 1
ATOM 1472 O O . LEU A 1 194 ? 22.476 9.094 -20.415 1.00 81.44 194 LEU A O 1
ATOM 1476 N N . GLN A 1 195 ? 20.252 9.023 -20.774 1.00 77.94 195 GLN A N 1
ATOM 1477 C CA . GLN A 1 195 ? 20.218 7.863 -21.674 1.00 77.94 195 GLN A CA 1
ATOM 1478 C C . GLN A 1 195 ? 20.871 6.604 -21.080 1.00 77.94 195 GLN A C 1
ATOM 1480 O O . GLN A 1 195 ? 21.322 5.721 -21.805 1.00 77.94 195 GLN A O 1
ATOM 1485 N N . TRP A 1 196 ? 20.886 6.461 -19.745 1.00 71.50 196 TRP A N 1
ATO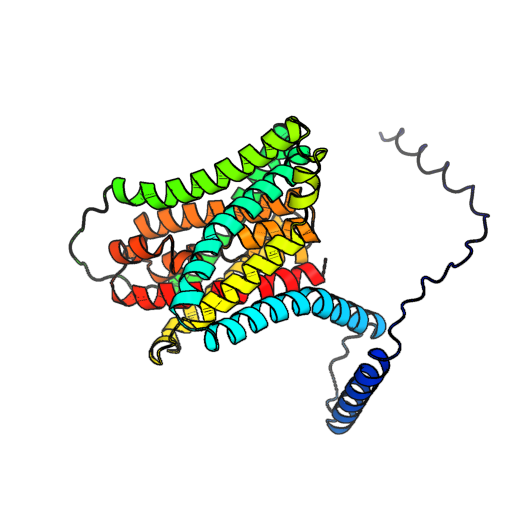M 1486 C CA . TRP A 1 196 ? 21.431 5.254 -19.107 1.00 71.50 196 TRP A CA 1
ATOM 1487 C C . TRP A 1 196 ? 20.642 4.000 -19.517 1.00 71.50 196 TRP A C 1
ATOM 1489 O O . TRP A 1 196 ? 21.197 2.906 -19.553 1.00 71.50 196 TRP A O 1
ATOM 1499 N N . HIS A 1 197 ? 19.375 4.157 -19.901 1.00 66.88 197 HIS A N 1
ATOM 1500 C CA . HIS A 1 197 ? 18.562 3.092 -20.486 1.00 66.88 197 HIS A CA 1
ATOM 1501 C C . HIS A 1 197 ? 19.286 2.333 -21.621 1.00 66.88 197 HIS A C 1
ATOM 1503 O O . HIS A 1 197 ? 19.188 1.108 -21.692 1.00 66.88 197 HIS A O 1
ATOM 1509 N N . ASP A 1 198 ? 20.078 3.028 -22.444 1.00 66.31 198 ASP A N 1
ATOM 1510 C CA . ASP A 1 198 ? 20.723 2.456 -23.634 1.00 66.31 198 ASP A CA 1
ATOM 1511 C C . ASP A 1 198 ? 22.039 1.720 -23.321 1.00 66.31 198 ASP A C 1
ATOM 1513 O O . ASP A 1 198 ? 22.582 0.994 -24.157 1.00 66.31 198 ASP A O 1
ATOM 1517 N N . ASN A 1 199 ? 22.544 1.844 -22.090 1.00 73.69 199 ASN A N 1
ATOM 1518 C CA . ASN A 1 199 ? 23.698 1.082 -21.623 1.00 73.69 199 ASN A CA 1
ATOM 1519 C C . ASN A 1 199 ? 23.272 -0.351 -21.266 1.00 73.69 199 ASN A C 1
ATOM 1521 O O . ASN A 1 199 ? 22.223 -0.563 -20.661 1.00 73.69 199 ASN A O 1
ATOM 1525 N N . GLY A 1 200 ? 24.129 -1.351 -21.515 1.00 68.19 200 GLY A N 1
ATOM 1526 C CA . GLY A 1 200 ? 23.819 -2.763 -21.215 1.00 68.19 200 GLY A CA 1
ATOM 1527 C C . GLY A 1 200 ? 23.433 -3.049 -19.750 1.00 68.19 200 GLY A C 1
ATOM 1528 O O . GLY A 1 200 ? 22.713 -4.004 -19.473 1.00 68.19 200 GLY A O 1
ATOM 1529 N N . ILE A 1 201 ? 23.859 -2.192 -18.815 1.00 66.62 201 ILE A N 1
ATOM 1530 C CA . ILE A 1 201 ? 23.470 -2.242 -17.396 1.00 66.62 201 ILE A CA 1
ATOM 1531 C C . ILE A 1 201 ? 22.036 -1.720 -17.191 1.00 66.62 201 ILE A C 1
ATOM 1533 O O . ILE A 1 201 ? 21.287 -2.301 -16.410 1.00 66.62 201 ILE A O 1
ATOM 1537 N N . GLY A 1 202 ? 21.633 -0.663 -17.906 1.00 62.84 202 GLY A N 1
ATOM 1538 C CA . GLY A 1 202 ? 20.267 -0.132 -17.878 1.00 62.84 202 GLY A CA 1
ATOM 1539 C C . GLY A 1 202 ? 19.265 -1.147 -18.424 1.00 62.84 202 GLY A C 1
ATOM 1540 O O . GLY A 1 202 ? 18.306 -1.487 -17.733 1.00 62.84 202 GLY A O 1
ATOM 1541 N N . ALA A 1 203 ? 19.568 -1.740 -19.583 1.00 67.06 203 ALA A N 1
ATOM 1542 C CA . ALA A 1 203 ? 18.761 -2.791 -20.209 1.00 67.06 203 ALA A CA 1
ATOM 1543 C C . ALA A 1 203 ? 18.510 -4.005 -19.290 1.00 67.06 203 ALA A C 1
ATOM 1545 O O . ALA A 1 203 ? 17.410 -4.556 -19.267 1.00 67.06 203 ALA A O 1
ATOM 1546 N N . ALA A 1 204 ? 19.508 -4.414 -18.498 1.00 62.72 204 ALA A N 1
ATOM 1547 C CA . ALA A 1 204 ? 19.364 -5.515 -17.544 1.00 62.72 204 ALA A CA 1
ATOM 1548 C C . ALA A 1 204 ? 18.515 -5.142 -16.313 1.00 62.72 204 ALA A C 1
ATOM 1550 O O . ALA A 1 204 ? 17.801 -5.990 -15.775 1.00 62.72 204 ALA A O 1
ATOM 1551 N N . LEU A 1 205 ? 18.577 -3.884 -15.864 1.00 69.00 205 LEU A N 1
ATOM 1552 C CA . LEU A 1 205 ? 17.847 -3.406 -14.686 1.00 69.00 205 LEU A CA 1
ATOM 1553 C C . LEU A 1 205 ? 16.353 -3.180 -14.954 1.00 69.00 205 LEU A C 1
ATOM 1555 O O . LEU A 1 205 ? 15.559 -3.357 -14.035 1.00 69.00 205 LEU A O 1
ATOM 1559 N N . ILE A 1 206 ? 15.960 -2.882 -16.196 1.00 67.06 206 ILE A N 1
ATOM 1560 C CA . ILE A 1 206 ? 14.563 -2.607 -16.595 1.00 67.06 206 ILE A CA 1
ATOM 1561 C C . ILE A 1 206 ? 13.635 -3.818 -16.451 1.00 67.06 206 ILE A C 1
ATOM 1563 O O . ILE A 1 206 ? 12.415 -3.674 -16.491 1.00 67.06 206 ILE A O 1
ATOM 1567 N N . ASN A 1 207 ? 14.162 -5.025 -16.220 1.00 77.25 207 ASN A N 1
ATOM 1568 C CA . ASN A 1 207 ? 13.330 -6.205 -15.998 1.00 77.25 207 ASN A CA 1
ATOM 1569 C C . ASN A 1 207 ? 12.624 -6.165 -14.624 1.00 77.25 207 ASN A C 1
ATOM 1571 O O . ASN A 1 207 ? 12.971 -6.893 -13.689 1.00 77.25 207 ASN A O 1
ATOM 1575 N N . ILE A 1 208 ? 11.602 -5.315 -14.508 1.00 78.50 208 ILE A N 1
ATOM 1576 C CA . ILE A 1 208 ? 10.836 -5.061 -13.285 1.00 78.50 208 ILE A CA 1
ATOM 1577 C C . ILE A 1 208 ? 10.147 -6.325 -12.772 1.00 78.50 208 ILE A C 1
ATOM 1579 O O . ILE A 1 208 ? 10.053 -6.536 -11.566 1.00 78.50 208 ILE A O 1
ATOM 1583 N N . SER A 1 209 ? 9.749 -7.219 -13.684 1.00 80.19 209 SER A N 1
ATOM 1584 C CA . SER A 1 209 ? 9.142 -8.509 -13.345 1.00 80.19 209 SER A CA 1
ATOM 1585 C C . SER A 1 209 ? 10.092 -9.385 -12.527 1.00 80.19 209 SER A C 1
ATOM 1587 O O . SER A 1 209 ? 9.677 -9.986 -11.539 1.00 80.19 209 SER A O 1
ATOM 1589 N N . GLY A 1 210 ? 11.376 -9.438 -12.900 1.00 85.19 210 GLY A N 1
ATOM 1590 C CA . GLY A 1 210 ? 12.383 -10.208 -12.168 1.00 85.19 210 GLY A CA 1
ATOM 1591 C C . GLY A 1 210 ? 12.580 -9.694 -10.743 1.00 85.19 210 GLY A C 1
ATOM 1592 O O . GLY A 1 210 ? 12.555 -10.478 -9.792 1.00 85.19 210 GLY A O 1
ATOM 1593 N N . TRP A 1 211 ? 12.702 -8.375 -10.587 1.00 87.19 211 TRP A N 1
ATOM 1594 C CA . TRP A 1 211 ? 12.844 -7.739 -9.276 1.00 87.19 211 TRP A CA 1
ATOM 1595 C C . TRP A 1 211 ? 11.597 -7.897 -8.408 1.00 87.19 211 TRP A C 1
ATOM 1597 O O . TRP A 1 211 ? 11.716 -8.195 -7.221 1.00 87.19 211 TRP A O 1
ATOM 1607 N N . LEU A 1 212 ? 10.407 -7.782 -8.999 1.00 85.06 212 LEU A N 1
ATOM 1608 C CA . LEU A 1 212 ? 9.137 -8.022 -8.323 1.00 85.06 212 LEU A CA 1
ATOM 1609 C C . LEU A 1 212 ? 9.041 -9.462 -7.797 1.00 85.06 212 LEU A C 1
ATOM 1611 O O . LEU A 1 212 ? 8.705 -9.670 -6.631 1.00 85.06 212 LEU A O 1
ATOM 1615 N N . TYR A 1 213 ? 9.363 -10.466 -8.617 1.00 88.19 213 TYR A N 1
ATOM 1616 C CA . TYR A 1 213 ? 9.336 -11.865 -8.176 1.00 88.19 213 TYR A CA 1
ATOM 1617 C C . TYR A 1 213 ? 10.393 -12.157 -7.110 1.00 88.19 213 TYR A C 1
ATOM 1619 O O . TYR A 1 213 ? 10.108 -12.886 -6.159 1.00 88.19 213 TYR A O 1
ATOM 1627 N N . ALA A 1 214 ? 11.579 -11.552 -7.218 1.00 89.69 214 ALA A N 1
ATOM 1628 C CA . ALA A 1 214 ? 12.600 -11.633 -6.180 1.00 89.69 214 ALA A CA 1
ATOM 1629 C C . ALA A 1 214 ? 12.103 -11.024 -4.860 1.00 89.69 214 ALA A C 1
ATOM 1631 O O . ALA A 1 214 ? 12.224 -11.662 -3.815 1.00 89.69 214 ALA A O 1
ATOM 1632 N N . LEU A 1 215 ? 11.479 -9.842 -4.902 1.00 87.88 215 LEU A N 1
ATOM 1633 C CA . LEU A 1 215 ? 10.882 -9.199 -3.733 1.00 87.88 215 LEU A CA 1
ATOM 1634 C C . LEU A 1 215 ? 9.819 -10.106 -3.093 1.00 87.88 215 LEU A C 1
ATOM 1636 O O . LEU A 1 215 ? 9.903 -10.390 -1.902 1.00 87.88 215 LEU A O 1
ATOM 1640 N N . LEU A 1 216 ? 8.870 -10.626 -3.878 1.00 87.44 216 LEU A N 1
ATOM 1641 C CA . LEU A 1 216 ? 7.804 -11.532 -3.413 1.00 87.44 216 LEU A CA 1
ATOM 1642 C C . LEU A 1 216 ? 8.340 -12.829 -2.806 1.00 87.44 216 LEU A C 1
ATOM 1644 O O . LEU A 1 216 ? 7.807 -13.317 -1.808 1.00 87.44 216 LEU A O 1
ATOM 1648 N N . PHE A 1 217 ? 9.414 -13.374 -3.371 1.00 91.25 217 PHE A N 1
ATOM 1649 C CA . PHE A 1 217 ? 10.118 -14.511 -2.794 1.00 91.25 217 PHE A CA 1
ATOM 1650 C C . PHE A 1 217 ? 10.750 -14.164 -1.436 1.00 91.25 217 PHE A C 1
ATOM 1652 O O . PHE A 1 217 ? 10.581 -14.920 -0.476 1.00 91.25 217 PHE A O 1
ATOM 1659 N N . LEU A 1 218 ? 11.427 -13.015 -1.318 1.00 89.38 218 LEU A N 1
ATOM 1660 C CA . LEU A 1 218 ? 12.004 -12.553 -0.049 1.00 89.38 218 LEU A CA 1
ATOM 1661 C C . LEU A 1 218 ? 10.924 -12.279 1.011 1.00 89.38 218 LEU A C 1
ATOM 1663 O O . LEU A 1 218 ? 11.112 -12.621 2.175 1.00 89.38 218 LEU A O 1
ATOM 1667 N N . ILE A 1 219 ? 9.772 -11.741 0.612 1.00 86.56 219 ILE A N 1
ATOM 1668 C CA . ILE A 1 219 ? 8.603 -11.578 1.489 1.00 86.56 219 ILE A CA 1
ATOM 1669 C C . ILE A 1 219 ? 8.106 -12.942 1.969 1.00 86.56 219 ILE A C 1
ATOM 1671 O O . ILE A 1 219 ? 7.844 -13.124 3.154 1.00 86.56 219 ILE A O 1
ATOM 1675 N N . GLY A 1 220 ? 8.011 -13.931 1.075 1.00 88.25 220 GLY A N 1
ATOM 1676 C CA . GLY A 1 220 ? 7.674 -15.302 1.454 1.00 88.25 220 GLY A CA 1
ATOM 1677 C C . GLY A 1 220 ? 8.624 -15.858 2.520 1.00 88.25 220 GLY A C 1
ATOM 1678 O O . GLY A 1 220 ? 8.170 -16.459 3.495 1.00 88.25 220 GLY A O 1
ATOM 1679 N N . LEU A 1 221 ? 9.934 -15.617 2.373 1.00 90.31 221 LEU A N 1
ATOM 1680 C CA . LEU A 1 221 ? 10.940 -15.994 3.373 1.00 90.31 221 LEU A CA 1
ATOM 1681 C C . LEU A 1 221 ? 10.706 -15.308 4.724 1.00 90.31 221 LEU A C 1
ATOM 1683 O O . LEU A 1 221 ? 10.843 -15.968 5.756 1.00 90.31 221 LEU A O 1
ATOM 1687 N N . ASP A 1 222 ? 10.363 -14.019 4.717 1.00 88.31 222 ASP A N 1
ATOM 1688 C CA . ASP A 1 222 ? 10.096 -13.234 5.927 1.00 88.31 22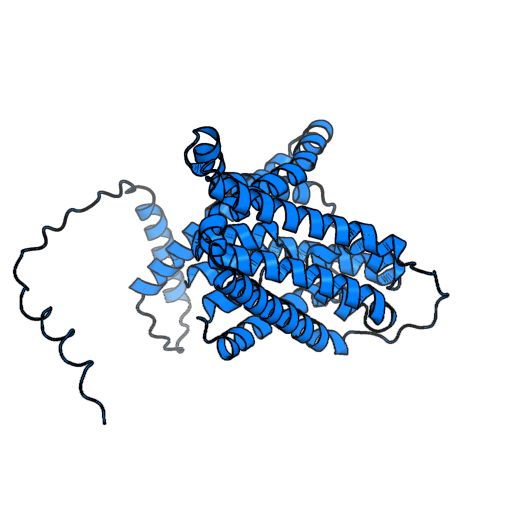2 ASP A CA 1
ATOM 1689 C C . ASP A 1 222 ? 8.856 -13.754 6.665 1.00 88.31 222 ASP A C 1
ATOM 1691 O O . ASP A 1 222 ? 8.910 -14.076 7.854 1.00 88.31 222 ASP A O 1
ATOM 1695 N N . LEU A 1 223 ? 7.770 -13.999 5.923 1.00 85.50 223 LEU A N 1
ATOM 1696 C CA . LEU A 1 223 ? 6.533 -14.588 6.443 1.00 85.50 223 LEU A CA 1
ATOM 1697 C C . LEU A 1 223 ? 6.761 -15.956 7.103 1.00 85.50 223 LEU A C 1
ATOM 1699 O O . LEU A 1 223 ? 6.077 -16.296 8.067 1.00 85.50 223 LEU A O 1
ATOM 1703 N N . ALA A 1 224 ? 7.732 -16.744 6.629 1.00 87.19 224 ALA A N 1
ATOM 1704 C CA . ALA A 1 224 ? 8.071 -18.032 7.238 1.00 87.19 224 ALA A CA 1
ATOM 1705 C C . ALA A 1 224 ? 8.719 -17.910 8.626 1.00 87.19 224 ALA A C 1
ATOM 1707 O O . ALA A 1 224 ? 8.699 -18.880 9.387 1.00 87.19 224 ALA A O 1
ATOM 1708 N N . GLN A 1 225 ? 9.292 -16.752 8.964 1.00 85.81 225 GLN A N 1
ATOM 1709 C CA . GLN A 1 225 ? 9.901 -16.505 10.274 1.00 85.81 225 GLN A CA 1
ATOM 1710 C C . GLN A 1 225 ? 8.896 -15.981 11.310 1.00 85.81 225 GLN A C 1
ATOM 1712 O O . GLN A 1 225 ? 9.204 -15.970 12.505 1.00 85.81 225 GLN A O 1
ATOM 1717 N N . VAL A 1 226 ? 7.696 -15.572 10.885 1.00 82.25 226 VAL A N 1
ATOM 1718 C CA . VAL A 1 226 ? 6.661 -15.036 11.775 1.00 82.25 226 VAL A CA 1
ATOM 1719 C C . VAL A 1 226 ? 6.029 -16.162 12.598 1.00 82.25 226 VAL A C 1
ATOM 1721 O O . VAL A 1 226 ? 5.437 -17.104 12.070 1.00 82.25 226 VAL A O 1
ATOM 1724 N N . VAL A 1 227 ? 6.113 -16.048 13.925 1.00 77.12 227 VAL A N 1
ATOM 1725 C CA . VAL A 1 227 ? 5.474 -16.987 14.855 1.00 77.12 227 VAL A CA 1
ATOM 1726 C C . VAL A 1 227 ? 4.075 -16.478 15.196 1.00 77.12 227 VAL A C 1
ATOM 1728 O O . VAL A 1 227 ? 3.917 -15.544 15.979 1.00 77.12 227 VAL A O 1
ATOM 1731 N N . ILE A 1 228 ? 3.047 -17.098 14.612 1.00 73.56 228 ILE A N 1
ATOM 1732 C CA . ILE A 1 228 ? 1.648 -16.730 14.864 1.00 73.56 228 ILE A CA 1
ATOM 1733 C C . ILE A 1 228 ? 1.236 -17.222 16.254 1.00 73.56 228 ILE A C 1
ATOM 1735 O O . ILE A 1 228 ? 1.214 -18.425 16.522 1.00 73.56 228 ILE A O 1
ATOM 1739 N N . SER A 1 229 ? 0.866 -16.294 17.137 1.00 74.62 229 SER A N 1
ATOM 1740 C CA . SER A 1 229 ? 0.294 -16.632 18.443 1.00 74.62 229 SER A CA 1
ATOM 1741 C C . SER A 1 229 ? -1.239 -16.687 18.382 1.00 74.62 229 SER A C 1
ATOM 1743 O O . SER A 1 229 ? -1.871 -15.978 17.601 1.00 74.62 229 SER A O 1
ATOM 1745 N N . ARG A 1 230 ? -1.877 -17.530 19.208 1.00 71.00 230 ARG A N 1
ATOM 1746 C CA . ARG A 1 230 ? -3.346 -17.707 19.184 1.00 71.00 230 ARG A CA 1
ATOM 1747 C C . ARG A 1 230 ? -4.122 -16.438 19.545 1.00 71.00 230 ARG A C 1
ATOM 1749 O O . ARG A 1 230 ? -5.241 -16.266 19.073 1.00 71.00 230 ARG A O 1
ATOM 1756 N N . SER A 1 231 ? -3.533 -15.543 20.338 1.00 69.81 231 SER A N 1
ATOM 1757 C CA . SER A 1 231 ? -4.141 -14.254 20.687 1.00 69.81 231 SER A CA 1
ATOM 1758 C C . SER A 1 231 ? -4.296 -13.328 19.478 1.00 69.81 231 SER A C 1
ATOM 1760 O O . SER A 1 231 ? -5.133 -12.429 19.510 1.00 69.81 231 SER A O 1
ATOM 1762 N N . TRP A 1 232 ? -3.559 -13.573 18.387 1.00 69.50 232 TRP A N 1
ATOM 1763 C CA . TRP A 1 232 ? -3.642 -12.775 17.165 1.00 69.50 232 TRP A CA 1
ATOM 1764 C C . TRP A 1 232 ? -4.904 -13.051 16.343 1.00 69.50 232 TRP A C 1
ATOM 1766 O O . TRP A 1 232 ? -5.366 -12.192 15.599 1.00 69.50 232 TRP A O 1
ATOM 1776 N N . LEU A 1 233 ? -5.493 -14.238 16.510 1.00 72.81 233 LEU A N 1
ATOM 1777 C CA . LEU A 1 233 ? -6.705 -14.664 15.806 1.00 72.81 233 LEU A CA 1
ATOM 1778 C C . LEU A 1 233 ? -7.990 -14.269 16.546 1.00 72.81 233 LEU A C 1
ATOM 1780 O O . LEU A 1 233 ? -9.079 -14.719 16.191 1.00 72.81 233 LEU A O 1
ATOM 1784 N N . ALA A 1 234 ? -7.885 -13.434 17.583 1.00 81.75 234 ALA A N 1
ATOM 1785 C CA . ALA A 1 234 ? -9.054 -12.924 18.277 1.00 81.75 234 ALA A CA 1
ATOM 1786 C C . ALA A 1 234 ? -9.948 -12.140 17.289 1.00 81.75 234 ALA A C 1
ATOM 1788 O O . ALA A 1 234 ? -9.453 -11.234 16.611 1.00 81.75 234 ALA A O 1
ATOM 1789 N N . PRO A 1 235 ? -11.271 -12.399 17.240 1.00 81.25 235 PRO A N 1
ATOM 1790 C CA . PRO A 1 235 ? -12.180 -11.728 16.304 1.00 81.25 235 PRO A CA 1
ATOM 1791 C C . PRO A 1 235 ? -12.140 -10.199 16.395 1.00 81.25 235 PRO A C 1
ATOM 1793 O O . PRO A 1 235 ? -12.314 -9.508 15.394 1.00 81.25 235 PRO A O 1
ATOM 1796 N N . ARG A 1 236 ? -11.864 -9.660 17.593 1.00 79.19 236 ARG A N 1
ATOM 1797 C CA . ARG A 1 236 ? -11.686 -8.217 17.809 1.00 79.19 236 ARG A CA 1
ATOM 1798 C C . ARG A 1 236 ? -10.531 -7.651 16.975 1.00 79.19 236 ARG A C 1
ATOM 1800 O O . ARG A 1 236 ? -10.681 -6.564 16.433 1.00 79.19 236 ARG A O 1
ATOM 1807 N N . VAL A 1 237 ? -9.416 -8.373 16.878 1.00 81.81 237 VAL A N 1
ATOM 1808 C CA . VAL A 1 237 ? -8.216 -7.921 16.163 1.00 81.81 237 VAL A CA 1
ATOM 1809 C C . VAL A 1 237 ? -8.385 -8.088 14.656 1.00 81.81 237 VAL A C 1
ATOM 1811 O O . VAL A 1 237 ? -8.070 -7.175 13.902 1.00 81.81 237 VAL A O 1
ATOM 1814 N N . LEU A 1 238 ? -8.973 -9.205 14.219 1.00 89.38 238 LEU A N 1
ATOM 1815 C CA . LEU A 1 238 ? -9.218 -9.484 12.799 1.00 89.38 238 LEU A CA 1
ATOM 1816 C C . LEU A 1 238 ? -10.243 -8.538 12.159 1.00 89.38 238 LEU A C 1
ATOM 1818 O O . LEU A 1 238 ? -10.215 -8.331 10.948 1.00 89.38 238 LEU A O 1
ATOM 1822 N N . LYS A 1 239 ? -11.132 -7.930 12.953 1.00 92.88 239 LYS A N 1
ATOM 1823 C CA . LYS A 1 239 ? -12.123 -6.973 12.445 1.00 92.88 239 LYS A CA 1
ATOM 1824 C C . LYS A 1 239 ? -11.475 -5.743 11.798 1.00 92.88 239 LYS A C 1
ATOM 1826 O O . LYS A 1 239 ? -12.009 -5.251 10.811 1.00 92.88 239 LYS A O 1
ATOM 1831 N N . ILE A 1 240 ? -10.350 -5.258 12.327 1.00 94.12 240 ILE A N 1
ATOM 1832 C CA . ILE A 1 240 ? -9.691 -4.037 11.838 1.00 94.12 240 ILE A CA 1
ATOM 1833 C C . ILE A 1 240 ? -9.206 -4.180 10.387 1.00 94.12 240 ILE A C 1
ATOM 1835 O O . ILE A 1 240 ? -9.712 -3.433 9.548 1.00 94.12 240 ILE A O 1
ATOM 1839 N N . PRO A 1 241 ? -8.328 -5.142 10.031 1.00 95.12 241 PRO A N 1
ATOM 1840 C CA . PRO A 1 241 ? -7.867 -5.287 8.652 1.00 95.12 241 PRO A CA 1
ATOM 1841 C C . PRO A 1 241 ? -9.014 -5.594 7.684 1.00 95.12 241 PRO A C 1
ATOM 1843 O O . PRO A 1 241 ? -9.012 -5.077 6.574 1.00 95.12 241 PRO A O 1
ATOM 1846 N N . LEU A 1 242 ? -10.043 -6.344 8.103 1.00 95.69 242 LEU A N 1
ATOM 1847 C CA . LEU A 1 242 ? -11.224 -6.585 7.264 1.00 95.69 242 LEU A CA 1
ATOM 1848 C C . LEU A 1 242 ? -11.974 -5.291 6.927 1.00 95.69 242 LEU A C 1
ATOM 1850 O O . LEU A 1 242 ? -12.363 -5.087 5.777 1.00 95.69 242 LEU A O 1
ATOM 1854 N N . VAL A 1 243 ? -12.169 -4.405 7.907 1.00 96.75 243 VAL A N 1
ATOM 1855 C CA . VAL A 1 243 ? -12.803 -3.104 7.660 1.00 96.75 243 VAL A CA 1
ATOM 1856 C C . VAL A 1 243 ? -11.909 -2.222 6.792 1.00 96.75 243 VAL A C 1
ATOM 1858 O O . VAL A 1 243 ? -12.438 -1.589 5.886 1.00 96.75 243 VAL A O 1
ATOM 1861 N N . VAL A 1 244 ? -10.584 -2.219 6.994 1.00 97.69 244 VAL A N 1
ATOM 1862 C CA . VAL A 1 244 ? -9.646 -1.487 6.118 1.00 97.69 244 VAL A CA 1
ATOM 1863 C C . VAL A 1 244 ? -9.780 -1.960 4.673 1.00 97.69 244 VAL A C 1
ATOM 1865 O O . VAL A 1 244 ? -9.941 -1.134 3.783 1.00 97.69 244 VAL A O 1
ATOM 1868 N N . MET A 1 245 ? -9.800 -3.273 4.432 1.00 97.94 245 MET A N 1
ATOM 1869 C CA . MET A 1 245 ? -9.940 -3.833 3.084 1.00 97.94 245 MET A CA 1
ATOM 1870 C C . MET A 1 245 ? -11.236 -3.380 2.407 1.00 97.94 245 MET A C 1
ATOM 1872 O O . MET A 1 245 ? -11.208 -2.876 1.284 1.00 97.94 245 MET A O 1
ATOM 1876 N N . LEU A 1 246 ? -12.370 -3.509 3.102 1.00 97.69 246 LEU A N 1
ATOM 1877 C CA . LEU A 1 246 ? -13.674 -3.101 2.574 1.00 97.69 246 LEU A CA 1
ATOM 1878 C C . LEU A 1 246 ? -13.765 -1.584 2.368 1.00 97.69 246 LEU A C 1
ATOM 1880 O O . LEU A 1 246 ? -14.309 -1.137 1.361 1.00 97.69 246 LEU A O 1
ATOM 1884 N N . ALA A 1 247 ? -13.218 -0.792 3.290 1.00 97.94 247 ALA A N 1
ATOM 1885 C CA . ALA A 1 247 ? -13.207 0.664 3.204 1.00 97.94 247 ALA A CA 1
ATOM 1886 C C . ALA A 1 247 ? -12.307 1.164 2.064 1.00 97.94 247 ALA A C 1
ATOM 1888 O O . ALA A 1 247 ? -12.698 2.070 1.335 1.00 97.94 247 ALA A O 1
ATOM 1889 N N . SER A 1 248 ? -11.149 0.542 1.842 1.00 97.75 248 SER A N 1
ATOM 1890 C CA . SER A 1 248 ? -10.295 0.810 0.681 1.00 97.75 248 SER A CA 1
ATOM 1891 C C . SER A 1 248 ? -11.003 0.483 -0.633 1.00 97.75 248 SER A C 1
ATOM 1893 O O . SER A 1 248 ? -10.973 1.295 -1.552 1.00 97.75 248 SER A O 1
ATOM 1895 N N . MET A 1 249 ? -11.707 -0.651 -0.720 1.00 97.88 249 MET A N 1
ATOM 1896 C CA . MET A 1 249 ? -12.508 -0.989 -1.907 1.00 97.88 249 MET A CA 1
ATOM 1897 C C . MET A 1 249 ? -13.648 0.016 -2.120 1.00 97.88 249 MET A C 1
ATOM 1899 O O . MET A 1 249 ? -13.887 0.445 -3.247 1.00 97.88 249 MET A O 1
ATOM 1903 N N . LEU A 1 250 ? -14.323 0.441 -1.048 1.00 98.06 250 LEU A N 1
ATOM 1904 C CA . LEU A 1 250 ? -15.336 1.495 -1.109 1.00 98.06 250 LEU A CA 1
ATOM 1905 C C . LEU A 1 250 ? -14.735 2.813 -1.617 1.00 98.06 250 LEU A C 1
ATOM 1907 O O . LEU A 1 250 ? -15.317 3.450 -2.491 1.00 98.06 250 LEU A O 1
ATOM 1911 N N . ALA A 1 251 ? -13.553 3.194 -1.130 1.00 97.88 251 ALA A N 1
ATOM 1912 C CA . ALA A 1 251 ? -12.828 4.355 -1.629 1.00 97.88 251 ALA A CA 1
ATOM 1913 C C . ALA A 1 251 ? -12.494 4.215 -3.121 1.00 97.88 251 ALA A C 1
ATOM 1915 O O . ALA A 1 251 ? -12.670 5.176 -3.859 1.00 97.88 251 ALA A O 1
ATOM 1916 N N . GLY A 1 252 ? -12.090 3.030 -3.591 1.00 97.00 252 GLY A N 1
ATOM 1917 C CA . GLY A 1 252 ? -11.862 2.758 -5.014 1.00 97.00 252 GLY A CA 1
ATOM 1918 C C . GLY A 1 252 ? -13.118 2.921 -5.879 1.00 97.00 252 GLY A C 1
ATOM 1919 O O . GLY A 1 252 ? -13.037 3.488 -6.968 1.00 97.00 252 GLY A O 1
ATOM 1920 N N . VAL A 1 253 ? -14.294 2.507 -5.390 1.00 97.81 253 VAL A N 1
ATOM 1921 C CA . VAL A 1 253 ? -15.584 2.765 -6.067 1.00 97.81 253 VAL A CA 1
ATOM 1922 C C . VAL A 1 253 ? -15.854 4.268 -6.164 1.00 97.81 253 VAL A C 1
ATOM 1924 O O . VAL A 1 25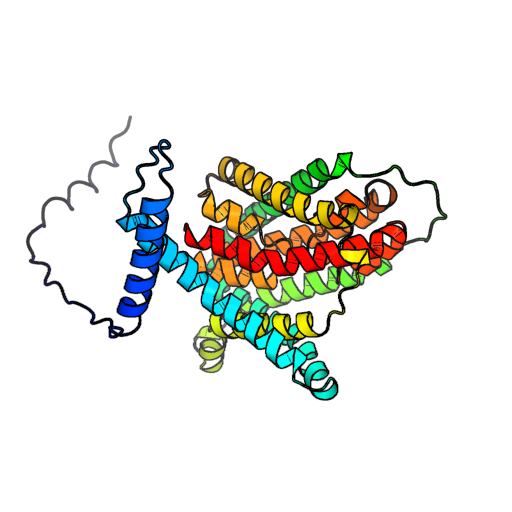3 ? -16.180 4.761 -7.242 1.00 97.81 253 VAL A O 1
ATOM 1927 N N . LEU A 1 254 ? -15.679 5.004 -5.061 1.00 97.38 254 LEU A N 1
ATOM 1928 C CA . LEU A 1 254 ? -15.856 6.459 -5.041 1.00 97.38 254 LEU A CA 1
ATOM 1929 C C . LEU A 1 254 ? -14.877 7.157 -5.990 1.00 97.38 254 LEU A C 1
ATOM 1931 O O . LEU A 1 254 ? -15.275 8.031 -6.754 1.00 97.38 254 LEU A O 1
ATOM 1935 N N . LEU A 1 255 ? -13.612 6.742 -5.976 1.00 97.50 255 LEU A N 1
ATOM 1936 C CA . LEU A 1 255 ? -12.567 7.289 -6.833 1.00 97.50 255 LEU A CA 1
ATOM 1937 C C . LEU A 1 255 ? -12.872 7.051 -8.309 1.00 97.50 255 LEU A C 1
ATOM 1939 O O . LEU A 1 255 ? -12.724 7.985 -9.079 1.00 97.50 255 LEU A O 1
ATOM 1943 N N . SER A 1 256 ? -13.393 5.881 -8.694 1.00 96.62 256 SER A N 1
ATOM 1944 C CA . SER A 1 256 ? -13.840 5.627 -10.075 1.00 96.62 256 SER A CA 1
ATOM 1945 C C . SER A 1 256 ? -14.885 6.644 -10.548 1.00 96.62 256 SER A C 1
ATOM 1947 O O . SER A 1 256 ? -14.830 7.092 -11.690 1.00 96.62 256 SER A O 1
ATOM 1949 N N . TRP A 1 257 ? -15.806 7.067 -9.675 1.00 95.06 257 TRP A N 1
ATOM 1950 C CA . TRP A 1 257 ? -16.777 8.114 -10.012 1.00 95.06 257 TRP A CA 1
ATOM 1951 C C . TRP A 1 257 ? -16.162 9.514 -10.054 1.00 95.06 257 TRP A C 1
ATOM 1953 O O . TRP A 1 257 ? -16.548 10.312 -10.903 1.00 95.06 257 TRP A O 1
ATOM 1963 N N . ILE A 1 258 ? -15.222 9.818 -9.155 1.00 94.94 258 ILE A N 1
ATOM 1964 C CA . ILE A 1 258 ? -14.583 11.141 -9.069 1.00 94.94 258 ILE A CA 1
ATOM 1965 C C . ILE A 1 258 ? -13.618 11.369 -10.238 1.00 94.94 258 ILE A C 1
ATOM 1967 O O . ILE A 1 258 ? -13.600 12.452 -10.816 1.00 94.94 258 ILE A O 1
ATOM 1971 N N . THR A 1 259 ? -12.800 10.372 -10.575 1.00 92.56 259 THR A N 1
ATOM 1972 C CA . THR A 1 259 ? -11.765 10.483 -11.612 1.00 92.56 259 THR A CA 1
ATOM 1973 C C . THR A 1 259 ? -12.266 10.083 -12.994 1.00 92.56 259 THR A C 1
ATOM 1975 O O . THR A 1 259 ? -11.634 10.424 -13.989 1.00 92.56 259 THR A O 1
ATOM 1978 N N . GLY A 1 260 ? -13.399 9.376 -13.076 1.00 92.56 260 GLY A N 1
ATOM 1979 C CA . GLY A 1 260 ? -13.904 8.791 -14.320 1.00 92.56 260 GLY A CA 1
ATOM 1980 C C . GLY A 1 260 ? -13.120 7.557 -14.775 1.00 92.56 260 GLY A C 1
ATOM 1981 O O . GLY A 1 260 ? -13.381 7.031 -15.857 1.00 92.56 260 GLY A O 1
ATOM 1982 N N . GLU A 1 261 ? -12.171 7.085 -13.964 1.00 92.38 261 GLU A N 1
ATOM 1983 C CA . GLU A 1 261 ? -11.365 5.907 -14.261 1.00 92.38 261 GLU A CA 1
ATOM 1984 C C . GLU A 1 261 ? -12.197 4.630 -14.249 1.00 92.38 261 GLU A C 1
ATOM 1986 O O . GLU A 1 261 ? -13.183 4.492 -13.512 1.00 92.38 261 GLU A O 1
ATOM 1991 N N . ARG A 1 262 ? -11.755 3.632 -15.020 1.00 94.88 262 ARG A N 1
ATOM 1992 C CA . ARG A 1 262 ? -12.394 2.314 -15.000 1.00 94.88 262 ARG A CA 1
ATOM 1993 C C . ARG A 1 262 ? -12.351 1.743 -13.582 1.00 94.88 262 ARG A C 1
ATOM 1995 O O . ARG A 1 262 ? -11.297 1.706 -12.953 1.00 94.88 262 ARG A O 1
ATOM 2002 N N . LEU A 1 263 ? -13.481 1.204 -13.120 1.00 95.12 263 LEU A N 1
ATOM 2003 C CA . LEU A 1 263 ? -13.633 0.671 -11.762 1.00 95.12 263 LEU A CA 1
ATOM 2004 C C . LEU A 1 263 ? -12.512 -0.305 -11.357 1.00 95.12 263 LEU A C 1
ATOM 2006 O O . LEU A 1 263 ? -12.009 -0.232 -10.241 1.00 95.12 263 LEU A O 1
ATOM 2010 N N . ALA A 1 264 ? -12.088 -1.182 -12.271 1.00 93.50 264 ALA A N 1
ATOM 2011 C CA . ALA A 1 264 ? -10.988 -2.118 -12.041 1.00 93.50 264 ALA A CA 1
ATOM 2012 C C . ALA A 1 264 ? -9.652 -1.413 -11.728 1.00 93.50 264 ALA A C 1
ATOM 2014 O O . ALA A 1 264 ? -8.942 -1.827 -10.817 1.00 93.50 264 ALA A O 1
ATOM 2015 N N . VAL A 1 265 ? -9.343 -0.316 -12.428 1.00 95.50 265 VAL A N 1
ATOM 2016 C CA . VAL A 1 265 ? -8.128 0.484 -12.207 1.00 95.50 265 VAL A CA 1
ATOM 2017 C C . VAL A 1 265 ? -8.200 1.181 -10.852 1.00 95.50 265 VAL A C 1
ATOM 2019 O O . VAL A 1 265 ? -7.287 1.049 -10.040 1.00 95.50 265 VAL A O 1
ATOM 2022 N N . ALA A 1 266 ? -9.313 1.855 -10.551 1.00 97.00 266 ALA A N 1
ATOM 2023 C CA . ALA A 1 266 ? -9.472 2.549 -9.275 1.00 97.00 266 ALA A CA 1
ATOM 2024 C C . ALA A 1 266 ? -9.427 1.591 -8.070 1.00 97.00 266 ALA A C 1
ATOM 2026 O O . ALA A 1 266 ? -8.778 1.893 -7.066 1.00 97.00 266 ALA A O 1
ATOM 2027 N N . LEU A 1 267 ? -10.046 0.410 -8.182 1.00 97.06 267 LEU A N 1
ATOM 2028 C CA . LEU A 1 267 ? -9.982 -0.630 -7.155 1.00 97.06 267 LEU A CA 1
ATOM 2029 C C . LEU A 1 267 ? -8.566 -1.192 -6.991 1.00 97.06 267 LEU A C 1
ATOM 2031 O O . LEU A 1 267 ? -8.107 -1.327 -5.854 1.00 97.06 267 LEU A O 1
ATOM 2035 N N . ALA A 1 268 ? -7.851 -1.456 -8.088 1.00 96.12 268 ALA A N 1
ATOM 2036 C CA . ALA A 1 268 ? -6.462 -1.910 -8.036 1.00 96.12 268 ALA A CA 1
ATOM 2037 C C . ALA A 1 268 ? -5.570 -0.909 -7.285 1.00 96.12 268 ALA A C 1
ATOM 2039 O O . ALA A 1 268 ? -4.891 -1.288 -6.334 1.00 96.12 268 ALA A O 1
ATOM 2040 N N . LEU A 1 269 ? -5.646 0.378 -7.634 1.00 96.75 269 LEU A N 1
ATOM 2041 C CA . LEU A 1 269 ? -4.862 1.435 -6.985 1.00 96.75 269 LEU A CA 1
ATOM 2042 C C . LEU A 1 269 ? -5.249 1.641 -5.510 1.00 96.75 269 LEU A C 1
ATOM 2044 O O . LEU A 1 269 ? -4.399 1.959 -4.685 1.00 96.75 269 LEU A O 1
ATOM 2048 N N . SER A 1 270 ? -6.516 1.414 -5.146 1.00 96.81 270 SER A N 1
ATOM 2049 C CA . SER A 1 270 ? -6.981 1.553 -3.756 1.00 96.81 270 SER A CA 1
ATOM 2050 C C . SER A 1 270 ? -6.592 0.395 -2.827 1.00 96.81 270 SER A C 1
ATOM 2052 O O . SER A 1 270 ? -6.615 0.548 -1.604 1.00 96.81 270 SER A O 1
ATOM 2054 N N . THR A 1 271 ? -6.225 -0.762 -3.388 1.00 96.38 271 THR A N 1
ATOM 2055 C CA . THR A 1 271 ? -5.968 -2.008 -2.643 1.00 96.38 271 THR A CA 1
ATOM 2056 C C . THR A 1 271 ? -4.487 -2.367 -2.527 1.00 96.38 271 THR A C 1
ATOM 2058 O O . THR A 1 271 ? -4.145 -3.484 -2.148 1.00 96.38 271 THR A O 1
ATOM 2061 N N . GLY A 1 272 ? -3.594 -1.398 -2.758 1.00 93.94 272 GLY A N 1
ATOM 2062 C CA . GLY A 1 272 ? -2.175 -1.512 -2.392 1.00 93.94 272 GLY A CA 1
ATOM 2063 C C . GLY A 1 272 ? -1.932 -1.522 -0.882 1.00 93.94 272 GLY A C 1
ATOM 2064 O O . GLY A 1 272 ? -0.868 -1.929 -0.423 1.00 93.94 272 GLY A O 1
ATOM 2065 N N . PHE A 1 273 ? -2.927 -1.092 -0.097 1.00 95.38 273 PHE A N 1
ATOM 2066 C CA . PHE A 1 273 ? -2.914 -1.053 1.367 1.00 95.38 273 PHE A CA 1
ATOM 2067 C C . PHE A 1 273 ? -1.655 -0.430 1.984 1.00 95.38 273 PHE A C 1
ATOM 2069 O O . PHE A 1 273 ? -1.401 -0.615 3.170 1.00 95.38 273 PHE A O 1
ATOM 2076 N N . GLY A 1 274 ? -0.954 0.461 1.278 1.00 89.69 274 GLY A N 1
ATOM 2077 C CA . GLY A 1 274 ? 0.156 1.265 1.817 1.00 89.69 274 GLY A CA 1
ATOM 2078 C C . GLY A 1 274 ? 1.514 0.731 1.402 1.00 89.69 274 GLY A C 1
ATOM 2079 O O . GLY A 1 274 ? 2.535 1.272 1.807 1.00 89.69 274 GLY A O 1
ATOM 2080 N N . TRP A 1 275 ? 1.537 -0.321 0.587 1.00 90.00 275 TRP A N 1
ATOM 2081 C CA . TRP A 1 275 ? 2.766 -0.928 0.124 1.00 90.00 275 TRP A CA 1
ATOM 2082 C C . TRP A 1 275 ? 3.257 -0.296 -1.179 1.00 90.00 275 TRP A C 1
ATOM 2084 O O . TRP A 1 275 ? 3.175 -0.902 -2.247 1.00 90.00 275 TRP A O 1
ATOM 2094 N N . PHE A 1 276 ? 3.849 0.894 -1.071 1.00 89.06 276 PHE A N 1
ATOM 2095 C CA . PHE A 1 276 ? 4.246 1.717 -2.221 1.00 89.06 276 PHE A CA 1
ATOM 2096 C C . PHE A 1 276 ? 5.169 1.017 -3.234 1.00 89.06 276 PHE A C 1
ATOM 2098 O O . PHE A 1 276 ? 5.064 1.254 -4.437 1.00 89.06 276 PHE A O 1
ATOM 2105 N N . SER A 1 277 ? 6.083 0.150 -2.781 1.00 86.75 277 SER A N 1
ATOM 2106 C CA . SER A 1 277 ? 7.034 -0.527 -3.673 1.00 86.75 277 SER A CA 1
ATOM 2107 C C . SER A 1 277 ? 6.383 -1.645 -4.486 1.00 86.75 277 SER A C 1
ATOM 2109 O O . SER A 1 277 ? 6.653 -1.772 -5.679 1.00 86.75 277 SER A O 1
ATOM 2111 N N . LEU A 1 278 ? 5.496 -2.427 -3.864 1.00 86.38 278 LEU A N 1
ATOM 2112 C CA . LEU A 1 278 ? 4.729 -3.464 -4.549 1.00 86.38 278 LEU A CA 1
ATOM 2113 C C . LEU A 1 278 ? 3.678 -2.846 -5.475 1.00 86.38 278 LEU A C 1
ATOM 2115 O O . LEU A 1 278 ? 3.553 -3.266 -6.626 1.00 86.38 278 LEU A O 1
ATOM 2119 N N . SER A 1 279 ? 2.926 -1.863 -4.978 1.00 91.88 279 SER A N 1
ATOM 2120 C CA . SER A 1 279 ? 1.835 -1.241 -5.724 1.00 91.88 279 SER A CA 1
ATOM 2121 C C . SER A 1 279 ? 2.333 -0.508 -6.961 1.00 91.88 279 SER A C 1
ATOM 2123 O O . SER A 1 279 ? 1.774 -0.696 -8.041 1.00 91.88 279 SER A O 1
ATOM 2125 N N . GLY A 1 280 ? 3.435 0.237 -6.837 1.00 90.31 280 GLY A N 1
ATOM 2126 C CA . GLY A 1 280 ? 4.091 0.897 -7.961 1.00 90.31 280 GLY A CA 1
ATOM 2127 C C . GLY A 1 280 ? 4.567 -0.081 -9.031 1.00 90.31 280 GLY A C 1
ATOM 2128 O O . GLY A 1 280 ? 4.293 0.119 -10.213 1.00 90.31 280 GLY A O 1
ATOM 2129 N N . ALA A 1 281 ? 5.221 -1.174 -8.627 1.00 86.44 281 ALA A N 1
ATOM 2130 C CA . ALA A 1 281 ? 5.713 -2.183 -9.564 1.00 86.44 281 ALA A CA 1
ATOM 2131 C C . ALA A 1 281 ? 4.570 -2.899 -10.306 1.00 86.44 281 ALA A C 1
ATOM 2133 O O . ALA A 1 281 ? 4.633 -3.067 -11.524 1.00 86.44 281 ALA A O 1
ATOM 2134 N N . LEU A 1 282 ? 3.510 -3.294 -9.592 1.00 88.75 282 LEU A N 1
ATOM 2135 C CA . LEU A 1 282 ? 2.355 -3.976 -10.183 1.00 88.75 282 LEU A CA 1
ATOM 2136 C C . LEU A 1 282 ? 1.546 -3.059 -11.101 1.00 88.75 282 LEU A C 1
ATOM 2138 O O . LEU A 1 282 ? 1.224 -3.446 -12.223 1.00 88.75 282 LEU A O 1
ATOM 2142 N N . ALA A 1 283 ? 1.233 -1.840 -10.664 1.00 91.75 283 ALA A N 1
ATOM 2143 C CA . ALA A 1 283 ? 0.519 -0.892 -11.509 1.00 91.75 283 ALA A CA 1
ATOM 2144 C C . ALA A 1 283 ? 1.354 -0.514 -12.742 1.00 91.75 283 ALA A C 1
ATOM 2146 O O . ALA A 1 283 ? 0.816 -0.505 -13.844 1.00 91.75 283 ALA A O 1
ATOM 2147 N N . GLY A 1 284 ? 2.667 -0.309 -12.590 1.00 88.12 284 GLY A N 1
ATOM 2148 C CA . GLY A 1 284 ? 3.575 -0.041 -13.708 1.00 88.12 284 GLY A CA 1
ATOM 2149 C C . GLY A 1 284 ? 3.562 -1.158 -14.751 1.00 88.12 284 GLY A C 1
ATOM 2150 O O . GLY A 1 284 ? 3.374 -0.904 -15.937 1.00 88.12 284 GLY A O 1
ATOM 2151 N N . GLN A 1 285 ? 3.661 -2.411 -14.303 1.00 84.19 285 GLN A N 1
ATOM 2152 C CA . GLN A 1 285 ? 3.697 -3.572 -15.191 1.00 84.19 285 GLN A CA 1
ATOM 2153 C C . GLN A 1 285 ? 2.391 -3.796 -15.975 1.00 84.19 285 GLN A C 1
ATOM 2155 O O . GLN A 1 285 ? 2.445 -4.224 -17.126 1.00 84.19 285 GLN A O 1
ATOM 2160 N N . TYR A 1 286 ? 1.226 -3.569 -15.358 1.00 85.81 286 TYR A N 1
ATOM 2161 C CA . TYR A 1 286 ? -0.076 -3.912 -15.957 1.00 85.81 286 TYR A CA 1
ATOM 2162 C C . TYR A 1 286 ? -0.815 -2.721 -16.577 1.00 85.81 286 TYR A C 1
ATOM 2164 O O . TYR A 1 286 ? -1.607 -2.912 -17.497 1.00 85.81 286 TYR A O 1
ATOM 2172 N N . LEU A 1 287 ? -0.593 -1.508 -16.070 1.00 89.50 287 LEU A N 1
ATOM 2173 C CA . LEU A 1 287 ? -1.282 -0.285 -16.498 1.00 89.50 287 LEU A CA 1
ATOM 2174 C C . LEU A 1 287 ? -0.348 0.713 -17.193 1.00 89.50 287 LEU A C 1
ATOM 2176 O O . LEU A 1 287 ? -0.829 1.658 -17.816 1.00 89.50 287 LEU A O 1
ATOM 2180 N N . GLY A 1 288 ? 0.966 0.505 -17.103 1.00 87.25 288 GLY A N 1
ATOM 2181 C CA . GLY A 1 288 ? 1.989 1.395 -17.639 1.00 87.25 288 GLY A CA 1
ATOM 2182 C C . GLY A 1 288 ? 2.599 2.328 -16.591 1.00 87.25 288 GLY A C 1
ATOM 2183 O O . GLY A 1 288 ? 2.070 2.531 -15.494 1.00 87.25 288 GLY A O 1
ATOM 2184 N N . GLU A 1 289 ? 3.727 2.928 -16.965 1.00 84.31 289 GLU A N 1
ATOM 2185 C CA . GLU A 1 289 ? 4.597 3.780 -16.138 1.00 84.31 289 GLU A CA 1
ATOM 2186 C C . GLU A 1 289 ? 3.867 4.863 -15.332 1.00 84.31 289 GLU A C 1
ATOM 2188 O O . GLU A 1 289 ? 4.149 5.078 -14.147 1.00 84.31 289 GLU A O 1
ATOM 2193 N N . ALA A 1 290 ? 2.913 5.549 -15.971 1.00 87.81 290 ALA A N 1
ATOM 2194 C CA . ALA A 1 290 ? 2.172 6.640 -15.350 1.00 87.81 290 ALA A CA 1
ATOM 2195 C C . ALA A 1 290 ? 1.367 6.142 -14.140 1.00 87.81 290 ALA A C 1
ATOM 2197 O O . ALA A 1 290 ? 1.458 6.715 -13.054 1.00 87.81 290 ALA A O 1
ATOM 2198 N N . TYR A 1 291 ? 0.648 5.027 -14.288 1.00 91.81 291 TYR A N 1
ATOM 2199 C CA . TYR A 1 291 ? -0.108 4.418 -13.193 1.00 91.81 291 TYR A CA 1
ATOM 2200 C C . TYR A 1 291 ? 0.797 3.762 -12.148 1.00 91.81 291 TYR A C 1
ATOM 2202 O O . TYR A 1 291 ? 0.450 3.778 -10.968 1.00 91.81 291 TYR A O 1
ATOM 2210 N N . GLY A 1 292 ? 1.968 3.250 -12.542 1.00 90.69 292 GLY A N 1
ATOM 2211 C CA . GLY A 1 292 ? 3.005 2.824 -11.596 1.00 90.69 292 GLY A CA 1
ATOM 2212 C C . GLY A 1 292 ? 3.430 3.956 -10.661 1.00 90.69 292 GLY A C 1
ATOM 2213 O O . GLY A 1 292 ? 3.458 3.789 -9.440 1.00 90.69 292 GLY A O 1
ATOM 2214 N N . SER A 1 293 ? 3.660 5.145 -11.218 1.00 89.81 293 SER A N 1
ATOM 2215 C CA . SER A 1 293 ? 3.983 6.345 -10.437 1.00 89.81 293 SER A CA 1
ATOM 2216 C C . SER A 1 293 ? 2.819 6.795 -9.551 1.00 89.81 293 SER A C 1
ATOM 2218 O O . SER A 1 293 ? 3.036 7.131 -8.385 1.00 89.81 293 SER A O 1
ATOM 2220 N N . VAL A 1 294 ? 1.581 6.752 -10.064 1.00 94.06 294 VAL A N 1
ATOM 2221 C CA . VAL A 1 294 ? 0.380 7.092 -9.280 1.00 94.06 294 VAL A CA 1
ATOM 2222 C C . VAL A 1 294 ? 0.199 6.142 -8.095 1.00 94.06 294 VAL A C 1
ATOM 2224 O O . VAL A 1 294 ? -0.051 6.601 -6.982 1.00 94.06 294 VAL A O 1
ATOM 2227 N N . ALA A 1 295 ? 0.346 4.830 -8.293 1.00 95.12 295 ALA A N 1
ATOM 2228 C CA . ALA A 1 295 ? 0.200 3.835 -7.228 1.00 95.12 295 ALA A CA 1
ATOM 2229 C C . ALA A 1 295 ? 1.250 4.019 -6.122 1.00 95.12 295 ALA A C 1
ATOM 2231 O O . ALA A 1 295 ? 0.906 4.082 -4.940 1.00 95.12 295 ALA A O 1
ATOM 2232 N N . LEU A 1 296 ? 2.516 4.186 -6.519 1.00 92.56 296 LEU A N 1
ATOM 2233 C CA . LEU A 1 296 ? 3.633 4.408 -5.604 1.00 92.56 296 LEU A CA 1
ATOM 2234 C C . LEU A 1 296 ? 3.413 5.662 -4.757 1.00 92.56 296 LEU A C 1
ATOM 2236 O O . LEU A 1 296 ? 3.485 5.603 -3.529 1.00 92.56 296 LEU A O 1
ATOM 2240 N N . LEU A 1 297 ? 3.123 6.798 -5.398 1.00 92.25 297 LEU A N 1
ATOM 2241 C CA . LEU A 1 297 ? 2.919 8.062 -4.692 1.00 92.25 297 LEU A CA 1
ATOM 2242 C C . LEU A 1 297 ? 1.644 8.048 -3.849 1.00 92.25 297 LEU A C 1
ATOM 2244 O O . LEU A 1 297 ? 1.640 8.630 -2.768 1.00 92.25 297 LEU A O 1
ATOM 2248 N N . THR A 1 298 ? 0.587 7.366 -4.291 1.00 95.81 298 THR A N 1
ATOM 2249 C CA . THR A 1 298 ? -0.639 7.187 -3.500 1.00 95.81 298 THR A CA 1
ATOM 2250 C C . THR A 1 298 ? -0.321 6.536 -2.160 1.00 95.81 298 THR A C 1
ATOM 2252 O O . THR A 1 298 ? -0.695 7.066 -1.115 1.00 95.81 298 THR A O 1
ATOM 2255 N N . ASP A 1 299 ? 0.384 5.405 -2.170 1.00 95.12 299 ASP A N 1
ATOM 2256 C CA . ASP A 1 299 ? 0.718 4.682 -0.943 1.00 95.12 299 ASP A CA 1
ATOM 2257 C C . ASP A 1 299 ? 1.743 5.437 -0.083 1.00 95.12 299 ASP A C 1
ATOM 2259 O O . ASP A 1 299 ? 1.581 5.479 1.135 1.00 95.12 299 ASP A O 1
ATOM 2263 N N . LEU A 1 300 ? 2.722 6.112 -0.698 1.00 91.19 300 LEU A N 1
ATOM 2264 C CA . LEU A 1 300 ? 3.692 6.958 0.008 1.00 91.19 300 LEU A CA 1
ATOM 2265 C C . LEU A 1 300 ? 3.008 8.127 0.735 1.00 91.19 300 LEU A C 1
ATOM 2267 O O . LEU A 1 300 ? 3.257 8.384 1.911 1.00 91.19 300 LEU A O 1
ATOM 2271 N N . MET A 1 301 ? 2.105 8.835 0.052 1.00 93.38 301 MET A N 1
ATOM 2272 C CA . MET A 1 301 ? 1.315 9.901 0.670 1.00 93.38 301 MET A CA 1
ATOM 2273 C C . MET A 1 301 ? 0.400 9.340 1.760 1.00 93.38 301 MET A C 1
ATOM 2275 O O . MET A 1 301 ? 0.214 9.986 2.791 1.00 93.38 301 MET A O 1
ATOM 2279 N N . ARG A 1 302 ? -0.142 8.127 1.581 1.00 94.19 302 ARG A N 1
ATOM 2280 C CA . ARG A 1 302 ? -0.967 7.477 2.606 1.00 94.19 302 ARG A CA 1
ATOM 2281 C C . ARG A 1 302 ? -0.177 7.130 3.862 1.00 94.19 302 ARG A C 1
ATOM 2283 O O . ARG A 1 302 ? -0.713 7.270 4.957 1.00 94.19 302 ARG A O 1
ATOM 2290 N N . GLU A 1 303 ? 1.087 6.746 3.724 1.00 92.31 303 GLU A N 1
ATOM 2291 C CA . GLU A 1 303 ? 1.992 6.541 4.855 1.00 92.31 303 GLU A CA 1
ATOM 2292 C C . GLU A 1 303 ? 2.221 7.846 5.637 1.00 92.31 303 GLU A C 1
ATOM 2294 O O . GLU A 1 303 ? 2.051 7.869 6.858 1.00 92.31 303 GLU A O 1
ATOM 2299 N N . LEU A 1 304 ? 2.492 8.959 4.943 1.00 91.00 304 LEU A N 1
ATOM 2300 C CA . LEU A 1 304 ? 2.652 10.286 5.562 1.00 91.00 304 LEU A CA 1
ATOM 2301 C C . LEU A 1 304 ? 1.375 10.773 6.268 1.00 91.00 304 LEU A C 1
ATOM 2303 O O . LEU A 1 304 ? 1.432 11.305 7.384 1.00 91.00 304 LEU A O 1
ATOM 2307 N N . ILE A 1 305 ? 0.212 10.571 5.640 1.00 93.88 305 ILE A N 1
ATOM 2308 C CA . ILE A 1 305 ? -1.092 10.865 6.248 1.00 93.88 305 ILE A CA 1
ATOM 2309 C C . ILE A 1 305 ? -1.292 9.989 7.488 1.00 93.88 305 ILE A C 1
ATOM 2311 O O . ILE A 1 305 ? -1.652 10.507 8.542 1.00 93.88 305 ILE A O 1
ATOM 2315 N N . GLY A 1 306 ? -1.010 8.687 7.399 1.00 92.62 306 GLY A N 1
ATOM 2316 C CA . GLY A 1 306 ? -1.117 7.747 8.515 1.00 92.62 306 GLY A CA 1
ATOM 2317 C C . GLY A 1 306 ? -0.265 8.151 9.714 1.00 92.62 306 GLY A C 1
ATOM 2318 O O . GLY A 1 306 ? -0.774 8.193 10.832 1.00 92.62 306 GLY A O 1
ATOM 2319 N N . LEU A 1 307 ? 0.991 8.540 9.492 1.00 90.12 307 LEU A N 1
ATOM 2320 C CA . LEU A 1 307 ? 1.876 9.045 10.548 1.00 90.12 307 LEU A CA 1
ATOM 2321 C C . LEU A 1 307 ? 1.301 10.283 11.237 1.00 90.12 307 LEU A C 1
ATOM 2323 O O . LEU A 1 307 ? 1.294 10.361 12.466 1.00 90.12 307 LEU A O 1
ATOM 2327 N N . THR A 1 308 ? 0.768 11.221 10.455 1.00 89.38 308 THR A N 1
ATOM 2328 C CA . THR A 1 308 ? 0.154 12.447 10.979 1.00 89.38 308 THR A CA 1
ATOM 2329 C C . THR A 1 308 ? -1.107 12.123 11.785 1.00 89.38 308 THR A C 1
ATOM 2331 O O . THR A 1 308 ? -1.300 12.640 12.884 1.00 89.38 308 THR A O 1
ATOM 2334 N N . VAL A 1 309 ? -1.949 11.215 11.285 1.00 92.06 309 VAL A N 1
ATOM 2335 C CA . VAL A 1 309 ? -3.182 10.775 11.952 1.00 92.06 309 VAL A CA 1
ATOM 2336 C C . VAL A 1 309 ? -2.885 9.994 13.237 1.00 92.06 309 VAL A C 1
ATOM 2338 O O . VAL A 1 309 ? -3.565 10.197 14.241 1.00 92.06 309 VAL A O 1
ATOM 2341 N N . VAL A 1 310 ? -1.874 9.123 13.264 1.00 90.31 310 VAL A N 1
ATOM 2342 C CA . VAL A 1 310 ? -1.433 8.446 14.499 1.00 90.31 310 VAL A CA 1
ATOM 2343 C C . VAL A 1 310 ? -0.909 9.462 15.502 1.00 90.31 310 VAL A C 1
ATOM 2345 O O . VAL A 1 310 ? -1.329 9.433 16.655 1.00 90.31 310 VAL A O 1
ATOM 2348 N N . PHE A 1 311 ? -0.052 10.384 15.066 1.00 84.69 311 PHE A N 1
ATOM 2349 C CA . PHE A 1 311 ? 0.541 11.388 15.942 1.00 84.69 311 PHE A CA 1
ATOM 2350 C C . PHE A 1 311 ? -0.508 12.318 16.567 1.00 84.69 311 PHE A C 1
ATOM 2352 O O . PHE A 1 311 ? -0.477 12.564 17.769 1.00 84.69 311 PHE A O 1
ATOM 2359 N N . MET A 1 312 ? -1.464 12.807 15.772 1.00 86.50 312 MET A N 1
ATOM 2360 C CA . MET A 1 312 ? -2.468 13.769 16.238 1.00 86.50 312 MET A CA 1
ATOM 2361 C C . MET A 1 312 ? -3.672 13.116 16.923 1.00 86.50 312 MET A C 1
ATOM 2363 O O . MET A 1 312 ? -4.226 13.686 17.860 1.00 86.50 312 MET A O 1
ATOM 2367 N N . LEU A 1 313 ? -4.118 11.953 16.438 1.00 89.81 313 LEU A N 1
ATOM 2368 C CA . LEU A 1 313 ? -5.415 11.367 16.802 1.00 89.81 313 LEU A CA 1
ATOM 2369 C C . LEU A 1 313 ? -5.306 9.978 17.447 1.00 89.81 313 LEU A C 1
ATOM 2371 O O . LEU A 1 313 ? -6.320 9.461 17.919 1.00 89.81 313 LEU A O 1
ATOM 2375 N N . GLY A 1 314 ? -4.112 9.377 17.522 1.00 85.50 314 GLY A N 1
ATOM 2376 C CA . GLY A 1 314 ? -3.906 8.000 17.997 1.00 85.50 314 GLY A CA 1
ATOM 2377 C C . GLY A 1 314 ? -4.413 7.726 19.416 1.00 85.50 314 GLY A C 1
ATOM 2378 O O . GLY A 1 314 ? -4.868 6.620 19.698 1.00 85.50 314 GLY A O 1
ATOM 2379 N N . ARG A 1 315 ? -4.446 8.745 20.283 1.00 83.12 315 ARG A N 1
ATOM 2380 C CA . ARG A 1 315 ? -4.928 8.625 21.670 1.00 83.12 315 ARG A CA 1
ATOM 2381 C C . ARG A 1 315 ? -6.432 8.353 21.770 1.00 83.12 315 ARG A C 1
ATOM 2383 O O . ARG A 1 315 ? -6.867 7.604 22.641 1.00 83.12 315 ARG A O 1
ATOM 2390 N N . ASN A 1 316 ? -7.224 8.964 20.889 1.00 86.06 316 ASN A N 1
ATOM 2391 C CA . ASN A 1 316 ? -8.689 8.894 20.927 1.00 86.06 316 ASN A CA 1
ATOM 2392 C C . ASN A 1 316 ? -9.247 7.984 19.826 1.00 86.06 316 ASN A C 1
ATOM 2394 O O . ASN A 1 316 ? -10.338 7.435 19.971 1.00 86.06 316 ASN A O 1
ATOM 2398 N N . PHE A 1 317 ? -8.496 7.819 18.737 1.00 91.62 317 PHE A N 1
ATOM 2399 C CA . PHE A 1 317 ? -8.914 7.124 17.525 1.00 91.62 317 PHE A CA 1
ATOM 2400 C C . PHE A 1 317 ? -7.910 6.042 17.098 1.00 91.62 317 PHE A C 1
ATOM 2402 O O . PHE A 1 317 ? -7.659 5.867 15.908 1.00 91.62 317 PHE A O 1
ATOM 2409 N N . ALA A 1 318 ? -7.353 5.290 18.057 1.00 91.75 318 ALA A N 1
ATOM 2410 C CA . ALA A 1 318 ? -6.308 4.287 17.823 1.00 91.75 318 ALA A CA 1
ATOM 2411 C C . ALA A 1 318 ? -6.617 3.305 16.675 1.00 91.75 318 ALA A C 1
ATOM 2413 O O . ALA A 1 318 ? -5.780 3.104 15.798 1.00 91.75 318 ALA A O 1
ATOM 2414 N N . ASN A 1 319 ? -7.823 2.723 16.628 1.00 93.81 319 ASN A N 1
ATOM 2415 C CA . ASN A 1 319 ? -8.199 1.774 15.573 1.00 93.81 319 ASN A CA 1
ATOM 2416 C C . ASN A 1 319 ? -8.270 2.451 14.200 1.00 93.81 319 ASN A C 1
ATOM 2418 O O . ASN A 1 319 ? -7.805 1.872 13.220 1.00 93.81 319 ASN A O 1
ATOM 2422 N N . SER A 1 320 ? -8.820 3.667 14.123 1.00 95.12 320 SER A N 1
ATOM 2423 C CA . SER A 1 320 ? -8.849 4.428 12.868 1.00 95.12 320 SER A CA 1
ATOM 2424 C C . SER A 1 320 ? -7.448 4.821 12.418 1.00 95.12 320 SER A C 1
ATOM 2426 O O . SER A 1 320 ? -7.128 4.639 11.247 1.00 95.12 320 SER A O 1
ATOM 2428 N N . SER A 1 321 ? -6.598 5.302 13.326 1.00 94.31 321 SER A N 1
ATOM 2429 C CA . SER A 1 321 ? -5.225 5.692 13.004 1.00 94.31 321 SER A CA 1
ATOM 2430 C C . SER A 1 321 ? -4.398 4.502 12.511 1.00 94.31 321 SER A C 1
ATOM 2432 O O . SER A 1 321 ? -3.763 4.599 11.465 1.00 94.31 321 SER A O 1
ATOM 2434 N N . ILE A 1 322 ? -4.491 3.350 13.187 1.00 94.44 322 ILE A N 1
ATOM 2435 C CA . ILE A 1 322 ? -3.868 2.092 12.739 1.00 94.44 322 ILE A CA 1
ATOM 2436 C C . ILE A 1 322 ? -4.385 1.683 11.355 1.00 94.44 322 ILE A C 1
ATOM 2438 O O . ILE A 1 322 ? -3.607 1.258 10.502 1.00 94.44 322 ILE A O 1
ATOM 2442 N N . GLY A 1 323 ? -5.689 1.822 11.112 1.00 95.69 323 GLY A N 1
ATOM 2443 C CA . GLY A 1 323 ? -6.278 1.493 9.819 1.00 95.69 323 GLY A CA 1
ATOM 2444 C C . GLY A 1 323 ? -5.775 2.369 8.675 1.00 95.69 323 GLY A C 1
ATOM 2445 O O . GLY A 1 323 ? -5.504 1.845 7.596 1.00 95.69 323 GLY A O 1
ATOM 2446 N N . VAL A 1 324 ? -5.610 3.677 8.904 1.00 96.44 324 VAL A N 1
ATOM 2447 C CA . VAL A 1 324 ? -5.078 4.610 7.894 1.00 96.44 324 VAL A CA 1
ATOM 2448 C C . VAL A 1 324 ? -3.632 4.264 7.528 1.00 96.44 324 VAL A C 1
ATOM 2450 O O . VAL A 1 324 ? -3.308 4.253 6.337 1.00 96.44 324 VAL A O 1
ATOM 2453 N N . CYS A 1 325 ? -2.796 3.904 8.512 1.00 93.69 325 CYS A N 1
ATOM 2454 C CA . CYS A 1 325 ? -1.440 3.393 8.265 1.00 93.69 325 CYS A CA 1
ATOM 2455 C C . CYS A 1 325 ? -1.456 2.153 7.355 1.00 93.69 325 CYS A C 1
ATOM 2457 O O . CYS A 1 325 ? -0.644 2.025 6.443 1.00 93.69 325 CYS A O 1
ATOM 2459 N N . GLY A 1 326 ? -2.433 1.261 7.521 1.00 94.50 326 GLY A N 1
ATOM 2460 C CA . GLY A 1 326 ? -2.570 0.081 6.672 1.00 94.50 326 GLY A CA 1
ATOM 2461 C C . GLY A 1 326 ? -1.429 -0.918 6.893 1.00 94.50 326 GLY A C 1
ATOM 2462 O O . GLY A 1 326 ? -1.152 -1.291 8.031 1.00 94.50 326 GLY A O 1
ATOM 2463 N N . ALA A 1 327 ? -0.779 -1.374 5.820 1.00 92.62 327 ALA A N 1
ATOM 2464 C CA . ALA A 1 327 ? 0.337 -2.323 5.878 1.00 92.62 327 ALA A CA 1
ATOM 2465 C C . ALA A 1 327 ? 1.514 -1.798 6.721 1.00 92.62 327 ALA A C 1
ATOM 2467 O O . ALA A 1 327 ? 2.110 -2.561 7.482 1.00 92.62 327 ALA A O 1
ATOM 2468 N N . THR A 1 328 ? 1.769 -0.485 6.679 1.00 90.50 328 THR A N 1
ATOM 2469 C CA . THR A 1 328 ? 2.895 0.150 7.383 1.00 90.50 328 THR A CA 1
ATOM 2470 C C . THR A 1 328 ? 2.712 0.211 8.906 1.00 90.50 328 THR A C 1
ATOM 2472 O O . THR A 1 328 ? 3.606 0.617 9.654 1.00 90.50 328 THR A O 1
ATOM 2475 N N . ALA A 1 329 ? 1.542 -0.212 9.408 1.00 90.50 329 ALA A N 1
ATOM 2476 C CA . ALA A 1 329 ? 1.236 -0.348 10.834 1.00 90.50 329 ALA A CA 1
ATOM 2477 C C . ALA A 1 329 ? 2.180 -1.313 11.569 1.00 90.50 329 ALA A C 1
ATOM 2479 O O . ALA A 1 329 ? 2.391 -1.164 12.775 1.00 90.50 329 ALA A O 1
ATOM 2480 N N . MET A 1 330 ? 2.735 -2.311 10.870 1.00 89.44 330 MET A N 1
ATOM 2481 C CA . MET A 1 330 ? 3.576 -3.340 11.491 1.00 89.44 330 MET A CA 1
ATOM 2482 C C . MET A 1 330 ? 5.063 -2.975 11.567 1.00 89.44 330 MET A C 1
ATOM 2484 O O . MET A 1 330 ? 5.781 -3.589 12.355 1.00 89.44 330 MET A O 1
ATOM 2488 N N . ASP A 1 331 ? 5.528 -2.016 10.768 1.00 83.19 331 ASP A N 1
ATOM 2489 C CA . ASP A 1 331 ? 6.943 -1.683 10.602 1.00 83.19 331 ASP A CA 1
ATOM 2490 C C . ASP A 1 331 ? 7.214 -0.186 10.822 1.00 83.19 331 ASP A C 1
ATOM 2492 O O . ASP A 1 331 ? 7.531 0.203 11.949 1.00 83.19 331 ASP A O 1
ATOM 2496 N N . THR A 1 332 ? 7.078 0.663 9.803 1.00 80.88 332 THR A N 1
ATOM 2497 C CA . THR A 1 332 ? 7.552 2.057 9.812 1.00 80.88 332 THR A CA 1
ATOM 2498 C C . THR A 1 332 ? 6.756 2.924 10.783 1.00 80.88 332 THR A C 1
ATOM 2500 O O . THR A 1 332 ? 7.316 3.778 11.476 1.00 80.88 332 THR A O 1
ATOM 2503 N N . THR A 1 333 ? 5.455 2.659 10.920 1.00 85.88 333 THR A N 1
ATOM 2504 C CA . THR A 1 333 ? 4.571 3.426 11.812 1.00 85.88 333 THR A CA 1
ATOM 2505 C C . THR A 1 333 ? 4.425 2.793 13.202 1.00 85.88 333 THR A C 1
ATOM 2507 O O . THR A 1 333 ? 3.934 3.443 14.129 1.00 85.88 333 THR A O 1
ATOM 2510 N N . LEU A 1 334 ? 4.922 1.566 13.410 1.00 87.75 334 LEU A N 1
ATOM 2511 C CA . LEU A 1 334 ? 4.807 0.849 14.685 1.00 87.75 334 LEU A CA 1
ATOM 2512 C C . LEU A 1 334 ? 5.416 1.607 15.886 1.00 87.75 334 LEU A C 1
ATOM 2514 O O . LEU A 1 334 ? 4.787 1.613 16.951 1.00 87.75 334 LEU A O 1
ATOM 2518 N N . PRO A 1 335 ? 6.592 2.265 15.782 1.00 82.00 335 PRO A N 1
ATOM 2519 C CA . PRO A 1 335 ? 7.132 3.071 16.878 1.00 82.00 335 PRO A CA 1
ATOM 2520 C C . PRO A 1 335 ? 6.188 4.199 17.314 1.00 82.00 335 PRO A C 1
ATOM 2522 O O . PRO A 1 335 ? 6.105 4.493 18.502 1.00 82.00 335 PRO A O 1
ATOM 2525 N N . PHE A 1 336 ? 5.436 4.780 16.378 1.00 84.06 336 PHE A N 1
ATOM 2526 C CA . PHE A 1 336 ? 4.486 5.864 16.642 1.00 84.06 336 PHE A CA 1
ATOM 2527 C C . PHE A 1 336 ? 3.199 5.340 17.239 1.00 84.06 336 PHE A C 1
ATOM 2529 O O . PHE A 1 336 ? 2.681 5.939 18.173 1.00 84.06 336 PHE A O 1
ATOM 2536 N N . VAL A 1 337 ? 2.721 4.184 16.779 1.00 86.56 337 VAL A N 1
ATOM 2537 C CA . VAL A 1 337 ? 1.598 3.503 17.431 1.00 86.56 337 VAL A CA 1
ATOM 2538 C C . VAL A 1 337 ? 1.939 3.217 18.895 1.00 86.56 337 VAL A C 1
ATOM 2540 O O . VAL A 1 337 ? 1.116 3.470 19.764 1.00 86.56 337 VAL A O 1
ATOM 2543 N N . ARG A 1 338 ? 3.165 2.767 19.200 1.00 84.75 338 ARG A N 1
ATOM 2544 C CA . ARG A 1 338 ? 3.611 2.529 20.588 1.00 84.75 338 ARG A CA 1
ATOM 2545 C C . ARG A 1 338 ? 3.672 3.792 21.449 1.00 84.75 338 ARG A C 1
ATOM 2547 O O . ARG A 1 338 ? 3.552 3.676 22.662 1.00 84.75 338 ARG A O 1
ATOM 2554 N N . GLN A 1 339 ? 3.921 4.952 20.844 1.00 82.56 339 GLN A N 1
ATOM 2555 C CA . GLN A 1 339 ? 4.037 6.229 21.554 1.00 82.56 339 GLN A CA 1
ATOM 2556 C C . GLN A 1 339 ? 2.689 6.944 21.699 1.00 82.56 339 GLN A C 1
ATOM 2558 O O . GLN A 1 339 ? 2.413 7.518 22.746 1.00 82.56 339 GLN A O 1
ATOM 2563 N N . ALA A 1 340 ? 1.863 6.925 20.651 1.00 82.56 340 ALA A N 1
ATOM 2564 C CA . ALA A 1 340 ? 0.633 7.709 20.561 1.00 82.56 340 ALA A CA 1
ATOM 2565 C C . ALA A 1 340 ? -0.634 6.919 20.925 1.00 82.56 340 ALA A C 1
ATOM 2567 O O . ALA A 1 340 ? -1.637 7.522 21.304 1.00 82.56 340 ALA A O 1
ATOM 2568 N N . CYS A 1 341 ? -0.616 5.588 20.799 1.00 85.31 341 CYS A N 1
ATOM 2569 C CA . CYS A 1 341 ? -1.737 4.715 21.154 1.00 85.31 341 CYS A CA 1
ATOM 2570 C C . CYS A 1 341 ? -1.424 3.935 22.439 1.00 85.31 341 CYS A C 1
ATOM 2572 O O . CYS A 1 341 ? -0.263 3.674 22.758 1.00 85.31 341 CYS A O 1
ATOM 2574 N N . HIS A 1 342 ? -2.457 3.489 23.162 1.00 83.81 342 HIS A N 1
ATOM 2575 C CA . HIS A 1 342 ? -2.262 2.604 24.315 1.00 83.81 342 HIS A CA 1
ATOM 2576 C C . HIS A 1 342 ? -1.575 1.298 23.895 1.00 83.81 342 HIS A C 1
ATOM 2578 O O . HIS A 1 342 ? -1.845 0.750 22.824 1.00 83.81 342 HIS A O 1
ATOM 2584 N N . TYR A 1 343 ? -0.726 0.755 24.773 1.00 83.00 343 TYR A N 1
ATOM 2585 C CA . TYR A 1 343 ? 0.085 -0.436 24.485 1.00 83.00 343 TYR A CA 1
ATOM 2586 C C . TYR A 1 343 ? -0.749 -1.665 24.065 1.00 83.00 343 TYR A C 1
ATOM 2588 O O . TYR A 1 343 ? -0.277 -2.518 23.315 1.00 83.00 343 TYR A O 1
ATOM 2596 N N . GLU A 1 344 ? -2.019 -1.732 24.478 1.00 85.00 344 GLU A N 1
ATOM 2597 C CA . GLU A 1 344 ? -2.966 -2.778 24.066 1.00 85.00 344 GLU A CA 1
ATOM 2598 C C . GLU A 1 344 ? -3.245 -2.821 22.551 1.00 85.00 344 GLU A C 1
ATOM 2600 O O . GLU A 1 344 ? -3.629 -3.871 22.033 1.00 85.00 344 GLU A O 1
ATOM 2605 N N . TYR A 1 345 ? -3.022 -1.721 21.822 1.00 87.69 345 TYR A N 1
ATOM 2606 C CA . TYR A 1 345 ? -3.238 -1.639 20.373 1.00 87.69 345 TYR A CA 1
ATOM 2607 C C . TYR A 1 345 ? -2.017 -2.065 19.546 1.00 87.69 345 TYR A C 1
ATOM 2609 O O . TYR A 1 345 ? -2.140 -2.283 18.340 1.00 87.69 345 TYR A O 1
ATOM 2617 N N . VAL A 1 346 ? -0.851 -2.252 20.170 1.00 87.69 346 VAL A N 1
ATOM 2618 C CA . VAL A 1 346 ? 0.390 -2.641 19.477 1.00 87.69 346 VAL A CA 1
ATOM 2619 C C . VAL A 1 346 ? 0.252 -3.997 18.766 1.00 87.69 346 VAL A C 1
ATOM 2621 O O . VAL A 1 346 ? 0.607 -4.075 17.588 1.00 87.69 346 VAL A O 1
ATOM 2624 N N . PRO A 1 347 ? -0.306 -5.061 19.387 1.00 88.25 347 PRO A N 1
ATOM 2625 C CA . PRO A 1 347 ? -0.564 -6.310 18.672 1.00 88.25 347 PRO A CA 1
ATOM 2626 C C . PRO A 1 347 ? -1.533 -6.117 17.501 1.00 88.25 347 PRO A C 1
ATOM 2628 O O . PRO A 1 347 ? -1.305 -6.672 16.429 1.00 88.25 347 PRO A O 1
ATOM 2631 N N . THR A 1 348 ? -2.576 -5.297 17.675 1.00 90.06 348 THR A N 1
ATOM 2632 C CA . THR A 1 348 ? -3.558 -4.999 16.621 1.00 90.06 348 THR A CA 1
ATOM 2633 C C . THR A 1 348 ? -2.898 -4.362 15.402 1.00 90.06 348 THR A C 1
ATOM 2635 O O . THR A 1 348 ? -3.189 -4.781 14.285 1.00 90.06 348 THR A O 1
ATOM 2638 N N . ALA A 1 349 ? -1.976 -3.415 15.596 1.00 91.56 349 ALA A N 1
ATOM 2639 C CA . ALA A 1 349 ? -1.225 -2.790 14.507 1.00 91.56 349 ALA A CA 1
ATOM 2640 C C . ALA A 1 349 ? -0.354 -3.794 13.742 1.00 91.56 349 ALA A C 1
ATOM 2642 O O . ALA A 1 349 ? -0.423 -3.855 12.516 1.00 91.56 349 ALA A O 1
ATOM 2643 N N . ILE A 1 350 ? 0.384 -4.645 14.461 1.00 90.06 350 ILE A N 1
ATOM 2644 C CA . ILE A 1 350 ? 1.238 -5.678 13.855 1.00 90.06 350 ILE A CA 1
ATOM 2645 C C . ILE A 1 350 ? 0.402 -6.661 13.026 1.00 90.06 350 ILE A C 1
ATOM 2647 O O . ILE A 1 350 ? 0.739 -6.959 11.884 1.00 90.06 350 ILE A O 1
ATOM 2651 N N . ILE A 1 351 ? -0.705 -7.157 13.581 1.00 90.44 351 ILE A N 1
ATOM 2652 C CA . ILE A 1 351 ? -1.546 -8.165 12.921 1.00 90.44 351 ILE A CA 1
ATOM 2653 C C . ILE A 1 351 ? -2.310 -7.561 11.745 1.00 90.44 351 ILE A C 1
ATOM 2655 O O . ILE A 1 351 ? -2.407 -8.191 10.693 1.00 90.44 351 ILE A O 1
ATOM 2659 N N . SER A 1 352 ? -2.843 -6.348 11.911 1.00 93.06 352 SER A N 1
ATOM 2660 C CA . SER A 1 352 ? -3.519 -5.634 10.830 1.00 93.06 352 SER A CA 1
ATOM 2661 C C . SER A 1 352 ? -2.559 -5.392 9.670 1.00 93.06 352 SER A C 1
ATOM 2663 O O . SER A 1 352 ? -2.888 -5.750 8.541 1.00 93.06 352 SER A O 1
ATOM 2665 N N . GLY A 1 353 ? -1.359 -4.869 9.947 1.00 93.00 353 GLY A N 1
ATOM 2666 C CA . GLY A 1 353 ? -0.334 -4.651 8.929 1.00 93.00 353 GLY A CA 1
ATOM 2667 C C . GLY A 1 353 ? 0.047 -5.947 8.216 1.00 93.00 353 GLY A C 1
ATOM 2668 O O . GLY A 1 353 ? -0.020 -6.011 6.994 1.00 93.00 353 GLY A O 1
ATOM 2669 N N . LEU A 1 354 ? 0.306 -7.024 8.963 1.00 89.50 354 LEU A N 1
ATOM 2670 C CA . LEU A 1 354 ? 0.633 -8.337 8.398 1.00 89.50 354 LEU A CA 1
ATOM 2671 C C . LEU A 1 354 ? -0.462 -8.878 7.463 1.00 89.50 354 LEU A C 1
ATOM 2673 O O . LEU A 1 354 ? -0.163 -9.359 6.369 1.00 89.50 354 LEU A O 1
ATOM 2677 N N . ILE A 1 355 ? -1.731 -8.808 7.876 1.00 92.19 355 ILE A N 1
ATOM 2678 C CA . ILE A 1 355 ? -2.859 -9.290 7.063 1.00 92.19 355 ILE A CA 1
ATOM 2679 C C . ILE A 1 355 ? -2.998 -8.455 5.789 1.00 92.19 355 ILE A C 1
ATOM 2681 O O . ILE A 1 355 ? -3.181 -9.023 4.712 1.00 92.19 355 ILE A O 1
ATOM 2685 N N . LEU A 1 356 ? -2.877 -7.131 5.892 1.00 94.31 356 LEU A N 1
ATOM 2686 C CA . LEU A 1 356 ? -2.960 -6.227 4.744 1.00 94.31 356 LEU A CA 1
ATOM 2687 C C . LEU A 1 356 ? -1.796 -6.428 3.767 1.00 94.31 356 LEU A C 1
ATOM 2689 O O . LEU A 1 356 ? -2.029 -6.462 2.563 1.00 94.31 356 LEU A O 1
ATOM 2693 N N . THR A 1 357 ? -0.581 -6.659 4.264 1.00 89.75 357 THR A N 1
ATOM 2694 C CA . THR A 1 357 ? 0.603 -7.001 3.457 1.00 89.75 357 THR A CA 1
ATOM 2695 C C . THR A 1 357 ? 0.378 -8.277 2.647 1.00 89.75 357 THR A C 1
ATOM 2697 O O . THR A 1 357 ? 0.687 -8.322 1.459 1.00 89.75 357 THR A O 1
ATOM 2700 N N . ILE A 1 358 ? -0.216 -9.314 3.245 1.00 86.25 358 ILE A N 1
ATOM 2701 C CA . ILE A 1 358 ? -0.547 -10.557 2.527 1.00 86.25 358 ILE A CA 1
ATOM 2702 C C . ILE A 1 358 ? -1.694 -10.332 1.528 1.00 86.25 358 ILE A C 1
ATOM 2704 O O . ILE A 1 358 ? -1.692 -10.904 0.436 1.00 86.25 358 ILE A O 1
ATOM 2708 N N . ALA A 1 359 ? -2.676 -9.503 1.885 1.00 91.38 359 ALA A N 1
ATOM 2709 C CA . ALA A 1 359 ? -3.846 -9.232 1.057 1.00 91.38 359 ALA A CA 1
ATOM 2710 C C . ALA A 1 359 ? -3.531 -8.353 -0.169 1.00 91.38 359 ALA A C 1
ATOM 2712 O O . ALA A 1 359 ? -4.092 -8.596 -1.237 1.00 91.38 359 ALA A O 1
ATOM 2713 N N . ALA A 1 360 ? -2.637 -7.368 -0.042 1.00 91.81 360 ALA A N 1
ATOM 2714 C CA . ALA A 1 360 ? -2.315 -6.383 -1.081 1.00 91.81 360 ALA A CA 1
ATOM 2715 C C . ALA A 1 360 ? -2.010 -6.996 -2.463 1.00 91.81 360 ALA A C 1
ATOM 2717 O O . ALA A 1 360 ? -2.732 -6.674 -3.412 1.00 91.81 360 ALA A O 1
ATOM 2718 N N . PRO A 1 361 ? -1.031 -7.917 -2.620 1.00 86.81 361 PRO A N 1
ATOM 2719 C CA . PRO A 1 361 ? -0.740 -8.507 -3.927 1.00 86.81 361 PRO A CA 1
ATOM 2720 C C . PRO A 1 361 ? -1.949 -9.251 -4.497 1.00 86.81 361 PRO A C 1
ATOM 2722 O O . PRO A 1 361 ? -2.214 -9.168 -5.692 1.00 86.81 361 PRO A O 1
ATOM 2725 N N . PHE A 1 362 ? -2.713 -9.954 -3.656 1.00 87.50 362 PHE A N 1
ATOM 2726 C CA . PHE A 1 362 ? -3.874 -10.716 -4.104 1.00 87.50 362 PHE A CA 1
ATOM 2727 C C . PHE A 1 362 ? -4.988 -9.810 -4.646 1.00 87.50 362 PHE A C 1
ATOM 2729 O O . PHE A 1 362 ? -5.454 -10.026 -5.765 1.00 87.50 362 PHE A O 1
ATOM 2736 N N . PHE A 1 363 ? -5.409 -8.797 -3.881 1.00 92.00 363 PHE A N 1
ATOM 2737 C CA . PHE A 1 363 ? -6.505 -7.912 -4.288 1.00 92.00 363 PHE A CA 1
ATOM 2738 C C . PHE A 1 363 ? -6.124 -7.035 -5.473 1.00 92.00 363 PHE A C 1
ATOM 2740 O O . PHE A 1 363 ? -6.899 -6.940 -6.425 1.00 92.00 363 PHE A O 1
ATOM 2747 N N . MET A 1 364 ? -4.925 -6.452 -5.458 1.00 92.25 364 MET A N 1
ATOM 2748 C CA . MET A 1 364 ? -4.478 -5.594 -6.549 1.00 92.25 364 MET A CA 1
ATOM 2749 C C . MET A 1 364 ? -4.451 -6.358 -7.876 1.00 92.25 364 MET A C 1
ATOM 2751 O O . MET A 1 364 ? -5.049 -5.910 -8.850 1.00 92.25 364 MET A O 1
ATOM 2755 N N . LEU A 1 365 ? -3.851 -7.553 -7.911 1.00 87.25 365 LEU A N 1
ATOM 2756 C CA . LEU A 1 365 ? -3.825 -8.391 -9.116 1.00 87.25 365 LEU A CA 1
ATOM 2757 C C . LEU A 1 365 ? -5.208 -8.867 -9.540 1.00 87.25 365 LEU A C 1
ATOM 2759 O O . LEU A 1 365 ? -5.501 -8.920 -10.733 1.00 87.25 365 LEU A O 1
ATOM 2763 N N . PHE A 1 366 ? -6.057 -9.222 -8.575 1.00 88.56 366 PHE A N 1
ATOM 2764 C CA . PHE A 1 366 ? -7.431 -9.598 -8.865 1.00 88.56 366 PHE A CA 1
ATOM 2765 C C . PHE A 1 366 ? -8.138 -8.476 -9.629 1.00 88.56 366 PHE A C 1
ATOM 2767 O O . PHE A 1 366 ? -8.732 -8.745 -10.666 1.00 88.56 366 PHE A O 1
ATOM 2774 N N . PHE A 1 367 ? -8.007 -7.217 -9.207 1.00 91.31 367 PHE A N 1
ATOM 2775 C CA . PHE A 1 367 ? -8.600 -6.095 -9.938 1.00 91.31 367 PHE A CA 1
ATOM 2776 C C . PHE A 1 367 ? -7.898 -5.787 -11.263 1.00 91.31 367 PHE A C 1
ATOM 2778 O O . PHE A 1 367 ? -8.583 -5.579 -12.264 1.00 91.31 367 PHE A O 1
ATOM 2785 N N . LEU A 1 368 ? -6.565 -5.849 -11.309 1.00 88.44 368 LEU A N 1
ATOM 2786 C CA . LEU A 1 368 ? -5.789 -5.679 -12.544 1.00 88.44 368 LEU A CA 1
ATOM 2787 C C . LEU A 1 368 ? -6.113 -6.740 -13.603 1.00 88.44 368 LEU A C 1
ATOM 2789 O O . LEU A 1 368 ? -5.979 -6.480 -14.786 1.00 88.44 368 LEU A O 1
ATOM 2793 N N . SER A 1 369 ? -6.585 -7.925 -13.226 1.00 84.19 369 SER A N 1
ATOM 2794 C CA . SER A 1 369 ? -6.978 -8.954 -14.199 1.00 84.19 369 SER A CA 1
ATOM 2795 C C . SER A 1 369 ? -8.271 -8.644 -14.973 1.00 84.19 369 SER A C 1
ATOM 2797 O O . SER A 1 369 ? -8.547 -9.281 -15.992 1.00 84.19 369 SER A O 1
ATOM 2799 N N . PHE A 1 370 ? -9.078 -7.694 -14.482 1.00 85.25 370 PHE A N 1
ATOM 2800 C CA . PHE A 1 370 ? -10.270 -7.184 -15.171 1.00 85.25 370 PHE A CA 1
ATOM 2801 C C . PHE A 1 370 ? -9.961 -5.975 -16.059 1.00 85.25 370 PHE A C 1
ATOM 2803 O O . PHE A 1 370 ? -10.873 -5.425 -16.691 1.00 85.25 370 PHE A O 1
ATOM 2810 N N . VAL A 1 371 ? -8.700 -5.535 -16.060 1.00 83.62 371 VAL A N 1
ATOM 2811 C CA . VAL A 1 371 ? -8.199 -4.472 -16.923 1.00 83.62 371 VAL A CA 1
ATOM 2812 C C . VAL A 1 371 ? -7.927 -5.049 -18.302 1.00 83.62 371 VAL A C 1
ATOM 2814 O O . VAL A 1 371 ? -8.401 -4.395 -19.265 1.00 83.62 371 VAL A O 1
#